Protein AF-A0ABD1CQK8-F1 (afdb_monomer_lite)

Sequence (278 aa):
MNFYDDFDIGFDSLDSPIVTVDAPPAEVAPVRAPDPVVAVAPKVKKPGIRKLKFFLFEAHAKILAGLTHFKPVETLRTIEDVYRNLVVFEGNFEQTCNDFRKLGADRLEVQQVGGKGGASLCRIKVGQFVLAEAQGSTNRVAKRHALDTFYKTAKRHCYRLEYLKASNALENQIARRPNGGIGIYKNIIKQFRQESIEQELVFRPEFTKEERSVLIKHASKMDLKAIAFGPKDNLQLKVLGLPIPALAIVERILVRKDPQLRALYQAIPPMVGARRID

Foldseek 3Di:
DDDDDDPDDDDDDDDDDDDDDDDDDDDDDDDDDDDDPDPDDDDDDDPLVVVLVVVLLVVQVVLLVPDDQLRQDQECPDVLSVQSLFEAEPPCVPVRQVLSVSSVNFTFDKDWDCDPPQKIKIFTDTVPGTQFIAIDNDPVRRVVRRVVSNCVSSLARHKYKYFDPFPPLPVQEAEDDPPDDLVVVLVVLVVLLVVLDQAKHKYWQPADPVSLVVSCVSNSVSSWHKDWDDDPNGIIIITHGRHHRPSSLLCCVPPVVPVVSVSTIDIDDHNDDDSDDD

Secondary structure (DSSP, 8-state):
---------------------PPPP-PPPP-PPPPP----------THHHHHHHHHHHHHHHHHHT-SSS---SS--SHHHHHHH-EEETT-HHHHHHHHHTTSS--EEEEEEEPGGG-EEEEEEETTEEEEEEEESSHHHHHHHHHHHHHHHHHHHSEEEEE---S-TTTTEEPPPTT--HHHHHHHHHHHHHHT-SS-EEE-TTS-HHHHHHHHHHHHHTT--EEEES-GGG-EEEE--PPPPHHHHHHHHHTS--HHHHHHEEEEPPSSSS----

Organism: Culex pipiens pipiens (NCBI:txid38569)

pLDDT: mean 80.97, std 19.11, range [27.94, 97.81]

Structure (mmCIF, N/CA/C/O backbone):
data_AF-A0ABD1CQK8-F1
#
_entry.id   AF-A0ABD1CQK8-F1
#
loop_
_atom_site.group_PDB
_atom_site.id
_atom_site.type_symbol
_atom_site.label_atom_id
_atom_site.label_alt_id
_atom_site.label_comp_id
_atom_site.label_asym_id
_atom_site.label_entity_id
_atom_site.label_seq_id
_atom_site.pdbx_PDB_ins_code
_atom_site.Cartn_x
_atom_site.Cartn_y
_atom_site.Cartn_z
_atom_site.occupancy
_atom_site.B_iso_or_equiv
_atom_site.auth_seq_id
_atom_site.auth_comp_id
_atom_site.auth_asym_id
_atom_site.auth_atom_id
_atom_site.pdbx_PDB_model_num
ATOM 1 N N . MET A 1 1 ? 1.726 23.914 -19.590 1.00 29.98 1 MET A N 1
ATOM 2 C CA . MET A 1 1 ? 1.623 24.706 -18.347 1.00 29.98 1 MET A CA 1
ATOM 3 C C . MET A 1 1 ? 2.147 23.809 -17.238 1.00 29.98 1 MET A C 1
ATOM 5 O O . MET A 1 1 ? 1.490 22.837 -16.891 1.00 29.98 1 MET A O 1
ATOM 9 N N . ASN A 1 2 ? 3.409 24.014 -16.865 1.00 27.94 2 ASN A N 1
ATOM 10 C CA . ASN A 1 2 ? 4.182 23.115 -16.009 1.00 27.94 2 ASN A CA 1
ATOM 11 C C . ASN A 1 2 ? 3.983 23.521 -14.547 1.00 27.94 2 ASN A C 1
ATOM 13 O O . ASN A 1 2 ? 4.251 24.667 -14.210 1.00 27.94 2 ASN A O 1
ATOM 17 N N . PHE A 1 3 ? 3.540 22.590 -13.706 1.00 31.77 3 PHE A N 1
ATOM 18 C CA . PHE A 1 3 ? 3.517 22.733 -12.250 1.00 31.77 3 PHE A CA 1
ATOM 19 C C . PHE A 1 3 ? 4.261 21.541 -11.649 1.00 31.77 3 PHE A C 1
ATOM 21 O O . PHE A 1 3 ? 3.675 20.483 -11.444 1.00 31.77 3 PHE A O 1
ATOM 28 N N . TYR A 1 4 ? 5.562 21.706 -11.431 1.00 33.00 4 TYR A N 1
ATOM 29 C CA . TYR A 1 4 ? 6.352 20.885 -10.514 1.00 33.00 4 TYR A CA 1
ATOM 30 C C . TYR A 1 4 ? 7.479 21.758 -9.971 1.00 33.00 4 TYR A C 1
ATOM 32 O O . TYR A 1 4 ? 8.619 21.634 -10.399 1.00 33.00 4 TYR A O 1
ATOM 40 N N . ASP A 1 5 ? 7.121 22.631 -9.039 1.00 35.44 5 ASP A N 1
ATOM 41 C CA . ASP A 1 5 ? 8.043 23.229 -8.082 1.00 35.44 5 ASP A CA 1
ATOM 42 C C . ASP A 1 5 ? 7.441 23.043 -6.681 1.00 35.44 5 ASP A C 1
ATOM 44 O O . ASP A 1 5 ? 6.225 22.914 -6.532 1.00 35.44 5 ASP A O 1
ATOM 48 N N . ASP A 1 6 ? 8.330 22.963 -5.694 1.00 31.75 6 ASP A N 1
ATOM 49 C CA . ASP A 1 6 ? 8.089 22.867 -4.249 1.00 31.75 6 ASP A CA 1
ATOM 50 C C . ASP A 1 6 ? 7.881 21.464 -3.655 1.00 31.75 6 ASP A C 1
ATOM 52 O O . ASP A 1 6 ? 6.826 21.087 -3.148 1.00 31.75 6 ASP A O 1
ATOM 56 N N . PHE A 1 7 ? 8.986 20.716 -3.593 1.00 33.31 7 PHE A N 1
ATOM 57 C CA . PHE A 1 7 ? 9.303 19.966 -2.375 1.00 33.31 7 PHE A CA 1
ATOM 58 C C . PHE A 1 7 ? 10.657 20.430 -1.844 1.00 33.31 7 PHE A C 1
ATOM 60 O O . PHE A 1 7 ? 11.717 19.911 -2.203 1.00 33.31 7 PHE A O 1
ATOM 67 N N . ASP A 1 8 ? 10.557 21.444 -0.994 1.00 31.11 8 ASP A N 1
ATOM 68 C CA . ASP A 1 8 ? 11.604 21.983 -0.149 1.00 31.11 8 ASP A CA 1
ATOM 69 C C . ASP A 1 8 ? 11.888 20.970 0.974 1.00 31.11 8 ASP A C 1
ATOM 71 O O . ASP A 1 8 ? 11.033 20.671 1.812 1.00 31.11 8 ASP A O 1
ATOM 75 N N . ILE A 1 9 ? 13.070 20.355 0.943 1.00 38.56 9 ILE A N 1
ATOM 76 C CA . ILE A 1 9 ? 13.589 19.559 2.057 1.00 38.56 9 ILE A CA 1
ATOM 77 C C . ILE A 1 9 ? 14.789 20.339 2.565 1.00 38.56 9 ILE A C 1
ATOM 79 O O . ILE A 1 9 ? 15.890 20.205 2.030 1.00 38.56 9 ILE A O 1
ATOM 83 N N . GLY A 1 10 ? 14.544 21.164 3.581 1.00 34.38 10 GLY A N 1
ATOM 84 C CA . GLY A 1 10 ? 15.593 21.804 4.356 1.00 34.38 10 GLY A CA 1
ATOM 85 C C . GLY A 1 10 ? 16.528 20.743 4.923 1.00 34.38 10 GLY A C 1
ATOM 86 O O . GLY A 1 10 ? 16.089 19.802 5.589 1.00 34.38 10 GLY A O 1
ATOM 87 N N . PHE A 1 11 ? 17.813 20.877 4.621 1.00 39.00 11 PHE A N 1
ATOM 88 C CA . PHE A 1 11 ? 18.861 20.151 5.314 1.00 39.00 11 PHE A CA 1
ATOM 89 C C . PHE A 1 11 ? 20.032 21.095 5.537 1.00 39.00 11 PHE A C 1
ATOM 91 O O . PHE A 1 11 ? 20.500 21.753 4.609 1.00 39.00 11 PHE A O 1
ATOM 98 N N . ASP A 1 12 ? 20.412 21.177 6.806 1.00 36.91 12 ASP A N 1
ATOM 99 C CA . ASP A 1 12 ? 21.300 22.172 7.372 1.00 36.91 12 ASP A CA 1
ATOM 100 C C . ASP A 1 12 ? 22.672 22.224 6.698 1.00 36.91 12 ASP A C 1
ATOM 102 O O . ASP A 1 12 ? 23.313 21.212 6.402 1.00 36.91 12 ASP A O 1
ATOM 106 N N . SER A 1 13 ? 23.107 23.468 6.522 1.00 40.09 13 SER A N 1
ATOM 107 C CA . SER A 1 13 ? 24.465 23.905 6.237 1.00 40.09 13 SER A CA 1
ATOM 108 C C . SER A 1 13 ? 25.453 23.330 7.252 1.00 40.09 13 SER A C 1
ATOM 110 O O . SER A 1 13 ? 25.406 23.679 8.431 1.00 40.09 13 SER A O 1
ATOM 112 N N . LEU A 1 14 ? 26.413 22.543 6.771 1.00 40.50 14 LEU A N 1
ATOM 113 C CA . LEU A 1 14 ? 27.710 22.371 7.421 1.00 40.50 14 LEU A CA 1
ATOM 114 C C . LEU A 1 14 ? 28.805 22.506 6.363 1.00 40.50 14 LEU A C 1
ATOM 116 O O . LEU A 1 14 ? 29.419 21.526 5.947 1.00 40.50 14 LEU A O 1
ATOM 120 N N . ASP A 1 15 ? 29.043 23.748 5.946 1.00 35.94 15 ASP A N 1
ATOM 121 C CA . ASP A 1 15 ? 30.387 24.164 5.572 1.00 35.94 15 ASP A CA 1
ATOM 122 C C . ASP A 1 15 ? 31.191 24.332 6.865 1.00 35.94 15 ASP A C 1
ATOM 124 O O . ASP A 1 15 ? 30.833 25.088 7.770 1.00 35.94 15 ASP A O 1
ATOM 128 N N . SER A 1 16 ? 32.291 23.603 6.978 1.00 43.66 16 SER A N 1
ATOM 129 C CA . SER A 1 16 ? 33.362 23.945 7.906 1.00 43.66 16 SER A CA 1
ATOM 130 C C . SER A 1 16 ? 34.686 23.790 7.164 1.00 43.66 16 SER A C 1
ATOM 132 O O . SER A 1 16 ? 34.933 22.728 6.588 1.00 43.66 16 SER A O 1
ATOM 134 N N . PRO A 1 17 ? 35.519 24.843 7.119 1.00 51.00 17 PRO A N 1
ATOM 135 C CA . PRO A 1 17 ? 36.777 24.816 6.397 1.00 51.00 17 PRO A CA 1
ATOM 136 C C . PRO A 1 17 ? 37.812 23.933 7.095 1.00 51.00 17 PRO A C 1
ATOM 138 O O . PRO A 1 17 ? 37.894 23.852 8.321 1.00 51.00 17 PRO A O 1
ATOM 141 N N . ILE A 1 18 ? 38.633 23.301 6.260 1.00 43.22 18 ILE A N 1
ATOM 142 C CA . ILE A 1 18 ? 39.849 22.582 6.625 1.00 43.22 18 ILE A CA 1
ATOM 143 C C . ILE A 1 18 ? 40.829 23.590 7.233 1.00 43.22 18 ILE A C 1
ATOM 145 O O . ILE A 1 18 ? 41.318 24.478 6.537 1.00 43.22 18 ILE A O 1
ATOM 149 N N . VAL A 1 19 ? 41.124 23.440 8.524 1.00 44.88 19 VAL A N 1
ATOM 150 C CA . VAL A 1 19 ? 42.256 24.099 9.182 1.00 44.88 19 VAL A CA 1
ATOM 151 C C . VAL A 1 19 ? 43.329 23.040 9.410 1.00 44.88 19 VAL A C 1
ATOM 153 O O . VAL A 1 19 ? 43.173 22.140 10.232 1.00 44.88 19 VAL A O 1
ATOM 156 N N . THR A 1 20 ? 44.413 23.139 8.647 1.00 45.19 20 THR A N 1
ATOM 157 C CA . THR A 1 20 ? 45.703 22.507 8.939 1.00 45.19 20 THR A CA 1
ATOM 158 C C . THR A 1 20 ? 46.281 23.137 10.201 1.00 45.19 20 THR A C 1
ATOM 160 O O . THR A 1 20 ? 46.477 24.350 10.239 1.00 45.19 20 THR A O 1
ATOM 163 N N . VAL A 1 21 ? 46.554 22.322 11.220 1.00 46.03 21 VAL A N 1
ATOM 164 C CA . VAL A 1 21 ? 47.294 22.734 12.417 1.00 46.03 21 VAL A CA 1
ATOM 165 C C . VAL A 1 21 ? 48.500 21.815 12.560 1.00 46.03 21 VAL A C 1
ATOM 167 O O . VAL A 1 21 ? 48.358 20.591 12.521 1.00 46.03 21 VAL A O 1
ATOM 170 N N . ASP A 1 22 ? 49.670 22.437 12.668 1.00 43.41 22 ASP A N 1
ATOM 171 C CA . ASP A 1 22 ? 50.972 21.820 12.893 1.00 43.41 22 ASP A CA 1
ATOM 172 C C . ASP A 1 22 ? 50.985 20.892 14.112 1.00 43.41 22 ASP A C 1
ATOM 174 O O . ASP A 1 22 ? 50.352 21.156 15.135 1.00 43.41 22 ASP A O 1
ATOM 178 N N . ALA A 1 23 ? 51.748 19.805 13.993 1.00 52.03 23 ALA A N 1
ATOM 179 C CA . ALA A 1 23 ? 51.983 18.837 15.053 1.00 52.03 23 ALA A CA 1
ATOM 180 C C . ALA A 1 23 ? 52.968 19.387 16.107 1.00 52.03 23 ALA A C 1
ATOM 182 O O . ALA A 1 23 ? 54.116 19.679 15.761 1.00 52.03 23 ALA A O 1
ATOM 183 N N . PRO A 1 24 ? 52.583 19.474 17.395 1.00 64.88 24 PRO A N 1
ATOM 184 C CA . PRO A 1 24 ? 53.526 19.649 18.492 1.00 64.88 24 PRO A CA 1
ATOM 185 C C . PRO A 1 24 ? 54.100 18.297 18.974 1.00 64.88 24 PRO A C 1
ATOM 187 O O . PRO A 1 24 ? 53.520 17.238 18.711 1.00 64.88 24 PRO A O 1
ATOM 190 N N . PRO A 1 25 ? 55.260 18.313 19.657 1.00 53.44 25 PRO A N 1
ATOM 191 C CA . PRO A 1 25 ? 56.036 17.118 19.968 1.00 53.44 25 PRO A CA 1
ATOM 192 C C . PRO A 1 25 ? 55.442 16.301 21.122 1.00 53.44 25 PRO A C 1
ATOM 194 O O . PRO A 1 25 ? 54.700 16.804 21.961 1.00 53.44 25 PRO A O 1
ATOM 197 N N . ALA A 1 26 ? 55.796 15.015 21.134 1.00 53.81 26 ALA A N 1
ATOM 198 C CA . ALA A 1 26 ? 55.287 13.995 22.040 1.00 53.81 26 ALA A CA 1
ATOM 199 C C . ALA A 1 26 ? 55.539 14.326 23.522 1.00 53.81 26 ALA A C 1
ATOM 201 O O . ALA A 1 26 ? 56.672 14.277 24.001 1.00 53.81 26 ALA A O 1
ATOM 202 N N . GLU A 1 27 ? 54.453 14.590 24.245 1.00 50.19 27 GLU A N 1
ATOM 203 C CA . GLU A 1 27 ? 54.425 14.675 25.701 1.00 50.19 27 GLU A CA 1
ATOM 204 C C . GLU A 1 27 ? 53.972 13.322 26.279 1.00 50.19 27 GLU A C 1
ATOM 206 O O . GLU A 1 27 ? 53.010 12.702 25.818 1.00 50.19 27 GLU A O 1
ATOM 211 N N . VAL A 1 28 ? 54.734 12.818 27.249 1.00 58.78 28 VAL A N 1
ATOM 212 C CA . VAL A 1 28 ? 54.585 11.487 27.851 1.00 58.78 28 VAL A CA 1
ATOM 213 C C . VAL A 1 28 ? 53.263 11.399 28.620 1.00 58.78 28 VAL A C 1
ATOM 215 O O . VAL A 1 28 ? 53.050 12.117 29.595 1.00 58.78 28 VAL A O 1
ATOM 218 N N . ALA A 1 29 ? 52.379 10.492 28.197 1.00 52.66 29 ALA A N 1
ATOM 219 C CA . ALA A 1 29 ? 51.082 10.282 28.831 1.00 52.66 29 ALA A CA 1
ATOM 220 C C . ALA A 1 29 ? 51.217 9.630 30.227 1.00 52.66 29 ALA A C 1
ATOM 222 O O . ALA A 1 29 ? 51.912 8.617 30.362 1.00 52.66 29 ALA A O 1
ATOM 223 N N . PRO A 1 30 ? 50.513 10.129 31.260 1.00 57.44 30 PRO A N 1
ATOM 224 C CA . PRO A 1 30 ? 50.374 9.425 32.527 1.00 57.44 30 PRO A CA 1
ATOM 225 C C . PRO A 1 30 ? 49.454 8.204 32.377 1.00 57.44 30 PRO A C 1
ATOM 227 O O . PRO A 1 30 ? 48.442 8.234 31.674 1.00 57.44 30 PRO A O 1
ATOM 230 N N . VAL A 1 31 ? 49.816 7.122 33.068 1.00 61.53 31 VAL A N 1
ATOM 231 C CA . VAL A 1 31 ? 49.089 5.846 33.119 1.00 61.53 31 VAL A CA 1
ATOM 232 C C . VAL A 1 31 ? 47.649 6.083 33.587 1.00 61.53 31 VAL A C 1
ATOM 234 O O . VAL A 1 31 ? 47.398 6.414 34.745 1.00 61.53 31 VAL A O 1
ATOM 237 N N . ARG A 1 32 ? 46.696 5.928 32.665 1.00 50.72 32 ARG A N 1
ATOM 238 C CA . ARG A 1 32 ? 45.259 6.085 32.911 1.00 50.72 32 ARG A CA 1
ATOM 239 C C . ARG A 1 32 ? 44.722 4.822 33.591 1.00 50.72 32 ARG A C 1
ATOM 241 O O . ARG A 1 32 ? 44.905 3.719 33.077 1.00 50.72 32 ARG A O 1
ATOM 248 N N . ALA A 1 33 ? 44.069 4.985 34.740 1.00 62.53 33 ALA A N 1
ATOM 249 C CA . ALA A 1 33 ? 43.336 3.906 35.398 1.00 62.53 33 ALA A CA 1
ATOM 250 C C . ALA A 1 33 ? 42.212 3.377 34.478 1.00 62.53 33 ALA A C 1
ATOM 252 O O . ALA A 1 33 ? 41.653 4.159 33.706 1.00 62.53 33 ALA A O 1
ATOM 253 N N . PRO A 1 34 ? 41.880 2.074 34.531 1.00 58.44 34 PRO A N 1
ATOM 254 C CA . PRO A 1 34 ? 40.844 1.496 33.683 1.00 58.44 34 PRO A CA 1
ATOM 255 C C . PRO A 1 34 ? 39.469 2.084 34.021 1.00 58.44 34 PRO A C 1
ATOM 257 O O . PRO A 1 34 ? 39.041 2.069 35.176 1.00 58.44 34 PRO A O 1
ATOM 260 N N . ASP A 1 35 ? 38.777 2.582 32.994 1.00 54.50 35 ASP A N 1
ATOM 261 C CA . ASP A 1 35 ? 37.407 3.078 33.109 1.00 54.50 35 ASP A CA 1
ATOM 262 C C . ASP A 1 35 ? 36.454 1.955 33.572 1.00 54.50 35 ASP A C 1
ATOM 264 O O . ASP A 1 35 ? 36.586 0.802 33.139 1.00 54.50 35 ASP A O 1
ATOM 268 N N . PRO A 1 36 ? 35.459 2.260 34.427 1.00 49.53 36 PRO A N 1
ATOM 269 C CA . PRO A 1 36 ? 34.467 1.285 34.849 1.00 49.53 36 PRO A CA 1
ATOM 270 C C . PRO A 1 36 ? 33.624 0.838 33.650 1.00 49.53 36 PRO A C 1
ATOM 272 O O . PRO A 1 36 ? 33.007 1.642 32.950 1.00 49.53 36 PRO A O 1
ATOM 275 N N . VAL A 1 37 ? 33.579 -0.477 33.435 1.00 51.50 37 VAL A N 1
ATOM 276 C CA . VAL A 1 37 ? 32.767 -1.130 32.406 1.00 51.50 37 VAL A CA 1
ATOM 277 C C . VAL A 1 37 ? 31.290 -0.818 32.662 1.00 51.50 37 VAL A C 1
ATOM 279 O O . VAL A 1 37 ? 30.647 -1.419 33.522 1.00 51.50 37 VAL A O 1
ATOM 282 N N . VAL A 1 38 ? 30.732 0.129 31.906 1.00 49.12 38 VAL A N 1
ATOM 283 C CA . VAL A 1 38 ? 29.289 0.387 31.884 1.00 49.12 38 VAL A CA 1
ATOM 284 C C . VAL A 1 38 ? 28.616 -0.814 31.225 1.00 49.12 38 VAL A C 1
ATOM 286 O O . VAL A 1 38 ? 28.669 -0.994 30.008 1.00 49.12 38 VAL A O 1
ATOM 289 N N . ALA A 1 39 ? 27.986 -1.657 32.043 1.00 47.38 39 ALA A N 1
ATOM 290 C CA . ALA A 1 39 ? 27.167 -2.764 31.581 1.00 47.38 39 ALA A CA 1
ATOM 291 C C . ALA A 1 39 ? 26.023 -2.233 30.699 1.00 47.38 39 ALA A C 1
ATOM 293 O O . ALA A 1 39 ? 25.050 -1.646 31.175 1.00 47.38 39 ALA A O 1
ATOM 294 N N . VAL A 1 40 ? 26.142 -2.443 29.387 1.00 47.91 40 VAL A N 1
ATOM 295 C CA . VAL A 1 40 ? 25.076 -2.167 28.425 1.00 47.91 40 VAL A CA 1
ATOM 296 C C . VAL A 1 40 ? 23.941 -3.151 28.696 1.00 47.91 40 VAL A C 1
ATOM 298 O O . VAL A 1 40 ? 24.038 -4.336 28.376 1.00 47.91 40 VAL A O 1
ATOM 301 N N . ALA A 1 41 ? 22.857 -2.661 29.299 1.00 42.38 41 ALA A N 1
ATOM 302 C CA . ALA A 1 41 ? 21.660 -3.456 29.534 1.00 42.38 41 ALA A CA 1
ATOM 303 C C . ALA A 1 41 ? 21.160 -4.074 28.208 1.00 42.38 41 ALA A C 1
ATOM 305 O O . ALA A 1 41 ? 21.032 -3.364 27.200 1.00 42.38 41 ALA A O 1
ATOM 306 N N . PRO A 1 42 ? 20.861 -5.385 28.168 1.00 42.41 42 PRO A N 1
ATOM 307 C CA . PRO A 1 42 ? 20.438 -6.048 26.945 1.00 42.41 42 PRO A CA 1
ATOM 308 C C . PRO A 1 42 ? 19.116 -5.452 26.453 1.00 42.41 42 PRO A C 1
ATOM 310 O O . PRO A 1 42 ? 18.110 -5.432 27.164 1.00 42.41 42 PRO A O 1
ATOM 313 N N . LYS A 1 43 ? 19.104 -4.977 25.200 1.00 44.84 43 LYS A N 1
ATOM 314 C CA . LYS A 1 43 ? 17.890 -4.523 24.507 1.00 44.84 43 LYS A CA 1
ATOM 315 C C . LYS A 1 43 ? 16.881 -5.675 24.457 1.00 44.84 43 LYS A C 1
ATOM 317 O O . LYS A 1 43 ? 16.972 -6.554 23.600 1.00 44.84 43 LYS A O 1
ATOM 322 N N . VAL A 1 44 ? 15.899 -5.652 25.356 1.00 43.38 44 VAL A N 1
ATOM 323 C CA . VAL A 1 44 ? 14.773 -6.593 25.378 1.00 43.38 44 VAL A CA 1
ATOM 324 C C . VAL A 1 44 ? 13.999 -6.458 24.063 1.00 43.38 44 VAL A C 1
ATOM 326 O O . VAL A 1 44 ? 13.275 -5.486 23.831 1.00 43.38 44 VAL A O 1
ATOM 329 N N . LYS A 1 45 ? 14.170 -7.425 23.154 1.00 44.59 45 LYS A N 1
ATOM 330 C CA . LYS A 1 45 ? 13.411 -7.500 21.899 1.00 44.59 45 LYS A CA 1
ATOM 331 C C . LYS A 1 45 ? 11.940 -7.750 22.240 1.00 44.59 45 LYS A C 1
ATOM 333 O O . LYS A 1 45 ? 11.594 -8.832 22.698 1.00 44.59 45 LYS A O 1
ATOM 338 N N . LYS A 1 46 ? 11.071 -6.757 22.005 1.00 47.19 46 LYS A N 1
ATOM 339 C CA . LYS A 1 46 ? 9.620 -6.849 22.254 1.00 47.19 46 LYS A CA 1
ATOM 340 C C . LYS A 1 46 ? 9.004 -8.010 21.442 1.00 47.19 46 LYS A C 1
ATOM 342 O O . LYS A 1 46 ? 8.934 -7.901 20.215 1.00 47.19 46 LYS A O 1
ATOM 347 N N . PRO A 1 47 ? 8.510 -9.088 22.079 1.00 47.22 47 PRO A N 1
ATOM 348 C CA . PRO A 1 47 ? 8.022 -10.284 21.382 1.00 47.22 47 PRO A CA 1
ATOM 349 C C . PRO A 1 47 ? 6.752 -10.051 20.537 1.00 47.22 47 PRO A C 1
ATOM 351 O O . PRO A 1 47 ? 6.501 -10.797 19.592 1.00 47.22 47 PRO A O 1
ATOM 354 N N . GLY A 1 48 ? 5.981 -8.988 20.800 1.00 56.12 48 GLY A N 1
ATOM 355 C CA . GLY A 1 48 ? 4.714 -8.709 20.103 1.00 56.12 48 GLY A CA 1
ATOM 356 C C . GLY A 1 48 ? 4.836 -8.308 18.623 1.00 56.12 48 GLY A C 1
ATOM 357 O O . GLY A 1 48 ? 3.941 -8.585 17.832 1.00 56.12 48 GLY A O 1
ATOM 358 N N . ILE A 1 49 ? 5.958 -7.715 18.193 1.00 60.38 49 ILE A N 1
ATOM 359 C CA . ILE A 1 49 ? 6.074 -7.158 16.826 1.00 60.38 49 ILE A CA 1
ATOM 360 C C . ILE A 1 49 ? 6.082 -8.259 15.749 1.00 60.38 49 ILE A C 1
ATOM 362 O O . ILE A 1 49 ? 5.598 -8.042 14.638 1.00 60.38 49 ILE A O 1
ATOM 366 N N . ARG A 1 50 ? 6.622 -9.446 16.057 1.00 64.38 50 ARG A N 1
ATOM 367 C CA . ARG A 1 50 ? 6.681 -10.567 15.101 1.00 64.38 50 ARG A CA 1
ATOM 368 C C . ARG A 1 50 ? 5.304 -11.187 14.861 1.00 64.38 50 ARG A C 1
ATOM 370 O O . ARG A 1 50 ? 4.961 -11.429 13.708 1.00 64.38 50 ARG A O 1
ATOM 377 N N . LYS A 1 51 ? 4.511 -11.370 15.924 1.00 69.38 51 LYS A N 1
ATOM 378 C CA . LYS A 1 51 ? 3.145 -11.910 15.836 1.00 69.38 51 LYS A CA 1
ATOM 379 C C . LYS A 1 51 ? 2.235 -11.011 14.999 1.00 69.38 51 LYS A C 1
ATOM 381 O O . LYS A 1 51 ? 1.564 -11.502 14.098 1.00 69.38 51 LYS A O 1
ATOM 386 N N . LEU A 1 52 ? 2.306 -9.695 15.212 1.00 67.50 52 LEU A N 1
ATOM 387 C CA . LEU A 1 52 ? 1.521 -8.728 14.444 1.00 67.50 52 LEU A CA 1
ATOM 388 C C . LEU A 1 52 ? 1.842 -8.760 12.942 1.00 67.50 52 LEU A C 1
ATOM 390 O O . LEU A 1 52 ? 0.937 -8.775 12.113 1.00 67.50 52 LEU A O 1
ATOM 394 N N . LYS A 1 53 ? 3.132 -8.785 12.576 1.00 71.06 53 LYS A N 1
ATOM 395 C CA . LYS A 1 53 ? 3.549 -8.849 11.165 1.00 71.06 53 LYS A CA 1
ATOM 396 C C . LYS A 1 53 ? 3.060 -10.121 10.474 1.00 71.06 53 LYS A C 1
ATOM 398 O O . LYS A 1 53 ? 2.634 -10.047 9.328 1.00 71.06 53 LYS A O 1
ATOM 403 N N . PHE A 1 54 ? 3.118 -11.253 11.171 1.00 72.75 54 PHE A N 1
ATOM 404 C CA . PHE A 1 54 ? 2.648 -12.532 10.652 1.00 72.75 54 PHE A CA 1
ATOM 405 C C . PHE A 1 54 ? 1.128 -12.532 10.436 1.00 72.75 54 PHE A C 1
ATOM 407 O O . PHE A 1 54 ? 0.671 -12.833 9.340 1.00 72.75 54 PHE A O 1
ATOM 414 N N . PHE A 1 55 ? 0.356 -12.075 11.427 1.00 74.50 55 PHE A N 1
ATOM 415 C CA . PHE A 1 55 ? -1.101 -11.965 11.306 1.00 74.50 55 PHE A CA 1
ATOM 416 C C . PHE A 1 55 ? -1.526 -11.067 10.132 1.00 74.50 55 PHE A C 1
ATOM 418 O O . PHE A 1 55 ? -2.411 -11.421 9.356 1.00 74.50 55 PHE A O 1
ATOM 425 N N . LEU A 1 56 ? -0.875 -9.909 9.972 1.00 76.44 56 LEU A N 1
ATOM 426 C CA . LEU A 1 56 ? -1.159 -8.999 8.860 1.00 76.44 56 LEU A CA 1
ATOM 427 C C . LEU A 1 56 ? -0.828 -9.626 7.502 1.00 76.44 56 LEU A C 1
ATOM 429 O O . LEU A 1 56 ? -1.555 -9.395 6.541 1.00 76.44 56 LEU A O 1
ATOM 433 N N . PHE A 1 57 ? 0.242 -10.419 7.423 1.00 79.75 57 PHE A N 1
ATOM 434 C CA . PHE A 1 57 ? 0.598 -11.144 6.208 1.00 79.75 57 PHE A CA 1
ATOM 435 C C . PHE A 1 57 ? -0.460 -12.198 5.845 1.00 79.75 57 PHE A C 1
ATOM 437 O O . PHE A 1 57 ? -0.905 -12.232 4.701 1.00 79.75 57 PHE A O 1
ATOM 444 N N . GLU A 1 58 ? -0.935 -12.989 6.811 1.00 81.69 58 GLU A N 1
ATOM 445 C CA . GLU A 1 58 ? -2.000 -13.975 6.574 1.00 81.69 58 GLU A CA 1
ATOM 446 C C . GLU A 1 58 ? -3.320 -13.329 6.142 1.00 81.69 58 GLU A C 1
ATOM 448 O O . GLU A 1 58 ? -3.971 -13.813 5.216 1.00 81.69 58 GLU A O 1
ATOM 453 N N . ALA A 1 59 ? -3.722 -12.228 6.787 1.00 82.00 59 ALA A N 1
ATOM 454 C CA . ALA A 1 59 ? -4.923 -11.490 6.401 1.00 82.00 59 ALA A CA 1
ATOM 455 C C . ALA A 1 59 ? -4.812 -10.969 4.958 1.00 82.00 59 ALA A C 1
ATOM 457 O O . ALA A 1 59 ? -5.742 -11.118 4.167 1.00 82.00 59 ALA A O 1
ATOM 458 N N . HIS A 1 60 ? -3.647 -10.429 4.594 1.00 85.50 60 HIS A N 1
ATOM 459 C CA . HIS A 1 60 ? -3.369 -9.948 3.244 1.00 85.50 60 HIS A CA 1
ATOM 460 C C . HIS A 1 60 ? -3.442 -11.077 2.206 1.00 85.50 60 HIS A C 1
ATOM 462 O O . HIS A 1 60 ? -4.100 -10.927 1.178 1.00 85.50 60 HIS A O 1
ATOM 468 N N . ALA A 1 61 ? -2.825 -12.227 2.497 1.00 86.44 61 ALA A N 1
ATOM 469 C CA . ALA A 1 61 ? -2.848 -13.399 1.626 1.00 86.44 61 ALA A CA 1
ATOM 470 C C . ALA A 1 61 ? -4.273 -13.943 1.432 1.00 86.44 61 ALA A C 1
ATOM 472 O O . ALA A 1 61 ? -4.663 -14.248 0.308 1.00 86.44 61 ALA A O 1
ATOM 473 N N . LYS A 1 62 ? -5.083 -13.991 2.499 1.00 88.62 62 LYS A N 1
ATOM 474 C CA . LYS A 1 62 ? -6.498 -14.394 2.428 1.00 88.62 62 LYS A CA 1
ATOM 475 C C . LYS A 1 62 ? -7.319 -13.471 1.529 1.00 88.62 62 LYS A C 1
ATOM 477 O O . LYS A 1 62 ? -8.098 -13.962 0.717 1.00 88.62 62 LYS A O 1
ATOM 482 N N . ILE A 1 63 ? -7.131 -12.152 1.639 1.00 89.62 63 ILE A N 1
ATOM 483 C CA . ILE A 1 63 ? -7.821 -11.188 0.768 1.00 89.62 63 ILE A CA 1
ATOM 484 C C . ILE A 1 63 ? -7.414 -11.409 -0.693 1.00 89.62 63 ILE A C 1
ATOM 486 O O . ILE A 1 63 ? -8.283 -11.469 -1.558 1.00 89.62 63 ILE A O 1
ATOM 490 N N . LEU A 1 64 ? -6.112 -11.558 -0.962 1.00 90.50 64 LEU A N 1
ATOM 491 C CA . LEU A 1 64 ? -5.590 -11.783 -2.313 1.00 90.50 64 LEU A CA 1
ATOM 492 C C . LEU A 1 64 ? -6.093 -13.096 -2.928 1.00 90.50 64 LEU A C 1
ATOM 494 O O . LEU A 1 64 ? -6.460 -13.114 -4.101 1.00 90.50 64 LEU A O 1
ATOM 498 N N . ALA A 1 65 ? -6.160 -14.172 -2.142 1.00 89.50 65 ALA A N 1
ATOM 499 C CA . ALA A 1 65 ? -6.693 -15.461 -2.582 1.00 89.50 65 ALA A CA 1
ATOM 500 C C . ALA A 1 65 ? -8.189 -15.388 -2.940 1.00 89.50 65 ALA A C 1
ATOM 502 O O . ALA A 1 65 ? -8.653 -16.115 -3.818 1.00 89.50 65 ALA A O 1
ATOM 503 N N . GLY A 1 66 ? -8.934 -14.491 -2.285 1.00 90.88 66 GLY A N 1
ATOM 504 C CA . GLY A 1 66 ? -10.350 -14.233 -2.551 1.00 90.88 66 GLY A CA 1
ATOM 505 C C . GLY A 1 66 ? -10.628 -13.280 -3.719 1.00 90.88 66 GLY A C 1
ATOM 506 O O . GLY A 1 66 ? -11.794 -12.969 -3.972 1.00 90.88 66 GLY A O 1
ATOM 507 N N . LEU A 1 67 ? -9.598 -12.782 -4.412 1.00 92.25 67 LEU A N 1
ATOM 508 C CA . LEU A 1 67 ? -9.786 -11.971 -5.615 1.00 92.25 67 LEU A CA 1
ATOM 509 C C . LEU A 1 67 ? -10.258 -12.834 -6.778 1.00 92.25 67 LEU A C 1
ATOM 511 O O . LEU A 1 67 ? -9.865 -13.989 -6.938 1.00 92.25 67 LEU A O 1
ATOM 515 N N . THR A 1 68 ? -11.113 -12.253 -7.607 1.00 90.81 68 THR A N 1
ATOM 516 C CA . THR A 1 68 ? -11.755 -12.948 -8.729 1.00 90.81 68 THR A CA 1
ATOM 517 C C . THR A 1 68 ? -11.204 -12.474 -10.064 1.00 90.81 68 THR A C 1
ATOM 519 O O . THR A 1 68 ? -10.894 -13.297 -10.919 1.00 90.81 68 THR A O 1
ATOM 522 N N . HIS A 1 69 ? -10.996 -11.166 -10.207 1.00 88.81 69 HIS A N 1
ATOM 523 C CA . HIS A 1 69 ? -10.572 -10.529 -11.455 1.00 88.81 69 HIS A CA 1
ATOM 524 C C . HIS A 1 69 ? -9.102 -10.095 -11.399 1.00 88.81 69 HIS A C 1
ATOM 526 O O . HIS A 1 69 ? -8.427 -10.024 -12.423 1.00 88.81 69 HIS A O 1
ATOM 532 N N . PHE A 1 70 ? -8.579 -9.856 -10.192 1.00 90.62 70 PHE A N 1
ATOM 533 C CA . PHE A 1 70 ? -7.226 -9.336 -9.977 1.00 90.62 70 PHE A CA 1
ATOM 534 C C . PHE A 1 70 ? -6.306 -10.296 -9.223 1.00 90.62 70 PHE A C 1
ATOM 536 O O . PHE A 1 70 ? -5.434 -9.860 -8.470 1.00 90.62 70 PHE A O 1
ATOM 543 N N . LYS A 1 71 ? -6.463 -11.609 -9.433 1.00 90.88 71 LYS A N 1
ATOM 544 C CA . LYS A 1 71 ? -5.599 -12.616 -8.797 1.00 90.88 71 LYS A CA 1
ATOM 545 C C . LYS A 1 71 ? -4.119 -12.333 -9.081 1.00 90.88 71 LYS A C 1
ATOM 547 O O . LYS A 1 71 ? -3.770 -12.123 -10.246 1.00 90.88 71 LYS A O 1
ATOM 552 N N . PRO A 1 72 ? -3.243 -12.294 -8.067 1.00 91.69 72 PRO A N 1
ATOM 553 C CA . PRO A 1 72 ? -1.822 -12.084 -8.301 1.00 91.69 72 PRO A CA 1
ATOM 554 C C . PRO A 1 72 ? -1.221 -13.271 -9.065 1.00 91.69 72 PRO A C 1
ATOM 556 O O . PRO A 1 72 ? -1.595 -14.421 -8.857 1.00 91.69 72 PRO A O 1
ATOM 559 N N . VAL A 1 73 ? -0.281 -12.981 -9.958 1.00 91.62 73 VAL A N 1
ATOM 560 C CA . VAL A 1 73 ? 0.565 -13.972 -10.620 1.00 91.62 73 VAL A CA 1
ATOM 561 C C . VAL A 1 73 ? 1.678 -14.361 -9.651 1.00 91.62 73 VAL A C 1
ATOM 563 O O . VAL A 1 73 ? 2.511 -13.529 -9.302 1.00 91.62 73 VAL A O 1
ATOM 566 N N . GLU A 1 74 ? 1.693 -15.606 -9.186 1.00 87.56 74 GLU A N 1
ATOM 567 C CA . GLU A 1 74 ? 2.642 -16.042 -8.149 1.00 87.56 74 GLU A CA 1
ATOM 568 C C . GLU A 1 74 ? 4.079 -16.158 -8.671 1.00 87.56 74 GLU A C 1
ATOM 570 O O . GLU A 1 74 ? 5.026 -15.787 -7.983 1.00 87.56 74 GLU A O 1
ATOM 575 N N . THR A 1 75 ? 4.250 -16.653 -9.900 1.00 91.75 75 THR A N 1
ATOM 576 C CA . THR A 1 75 ? 5.565 -16.835 -10.530 1.00 91.75 75 THR A CA 1
ATOM 577 C C . THR A 1 75 ? 5.730 -15.874 -11.697 1.00 91.75 75 THR A C 1
ATOM 579 O O . THR A 1 75 ? 5.030 -15.996 -12.699 1.00 91.75 75 THR A O 1
ATOM 582 N N . LEU A 1 76 ? 6.679 -14.946 -11.582 1.00 94.12 76 LEU A N 1
ATOM 583 C CA . LEU A 1 76 ? 6.953 -13.933 -12.602 1.00 94.12 76 LEU A CA 1
ATOM 584 C C . LEU A 1 76 ? 7.843 -14.523 -13.702 1.00 94.12 76 LEU A C 1
ATOM 586 O O . LEU A 1 76 ? 9.032 -14.755 -13.480 1.00 94.12 76 LEU A O 1
ATOM 590 N N . ARG A 1 77 ? 7.276 -14.782 -14.885 1.00 95.19 77 ARG A N 1
ATOM 591 C CA . ARG A 1 77 ? 8.013 -15.332 -16.037 1.00 95.19 77 ARG A CA 1
ATOM 592 C C . ARG A 1 77 ? 8.300 -14.276 -17.089 1.00 95.19 77 ARG A C 1
ATOM 594 O O . ARG A 1 77 ? 9.319 -14.365 -17.770 1.00 95.19 77 ARG A O 1
ATOM 601 N N . THR A 1 78 ? 7.431 -13.278 -17.200 1.00 94.75 78 THR A N 1
ATOM 602 C CA . THR A 1 78 ? 7.593 -12.173 -18.144 1.00 94.75 78 THR A CA 1
ATOM 603 C C . THR A 1 78 ? 7.434 -10.816 -17.462 1.00 94.75 78 THR A C 1
ATOM 605 O O . THR A 1 78 ? 6.989 -10.712 -16.316 1.00 94.75 78 THR A O 1
ATOM 608 N N . ILE A 1 79 ? 7.787 -9.744 -18.174 1.00 93.50 79 ILE A N 1
ATOM 609 C CA . ILE A 1 79 ? 7.582 -8.378 -17.681 1.00 93.50 79 ILE A CA 1
ATOM 610 C C . ILE A 1 79 ? 6.085 -8.043 -17.555 1.00 93.50 79 ILE A C 1
ATOM 612 O O . ILE A 1 79 ? 5.680 -7.298 -16.664 1.00 93.50 79 ILE A O 1
ATOM 616 N N . GLU A 1 80 ? 5.235 -8.648 -18.384 1.00 92.12 80 GLU A N 1
ATOM 617 C CA . GLU A 1 80 ? 3.782 -8.516 -18.303 1.00 92.12 80 GLU A CA 1
ATOM 618 C C . GLU A 1 80 ? 3.231 -9.100 -17.000 1.00 92.12 80 GLU A C 1
ATOM 620 O O . GLU A 1 80 ? 2.300 -8.524 -16.436 1.00 92.12 80 GLU A O 1
ATOM 625 N N . ASP A 1 81 ? 3.810 -10.189 -16.481 1.00 93.38 81 ASP A N 1
ATOM 626 C CA . ASP A 1 81 ? 3.439 -10.728 -15.166 1.00 93.38 81 ASP A CA 1
ATOM 627 C C . ASP A 1 81 ? 3.729 -9.717 -14.051 1.00 93.38 81 ASP A C 1
ATOM 629 O O . ASP A 1 81 ? 2.923 -9.548 -13.131 1.00 93.38 81 ASP A O 1
ATOM 633 N N . VAL A 1 82 ? 4.841 -8.979 -14.166 1.00 94.62 82 VAL A N 1
ATOM 634 C CA . VAL A 1 82 ? 5.170 -7.888 -13.240 1.00 94.62 82 VAL A CA 1
ATOM 635 C C . VAL A 1 82 ? 4.100 -6.801 -13.308 1.00 94.62 82 VAL A C 1
ATOM 637 O O . VAL A 1 82 ? 3.551 -6.419 -12.274 1.00 94.62 82 VAL A O 1
ATOM 640 N N . TYR A 1 83 ? 3.753 -6.332 -14.510 1.00 93.81 83 TYR A N 1
ATOM 641 C CA . TYR A 1 83 ? 2.739 -5.287 -14.686 1.00 93.81 83 TYR A CA 1
ATOM 642 C C . TYR A 1 83 ? 1.334 -5.728 -14.265 1.00 93.81 83 TYR A C 1
ATOM 644 O O . TYR A 1 83 ? 0.560 -4.911 -13.776 1.00 93.81 83 TYR A O 1
ATOM 652 N N . ARG A 1 84 ? 1.004 -7.018 -14.387 1.00 91.75 84 ARG A N 1
ATOM 653 C CA . ARG A 1 84 ? -0.259 -7.577 -13.884 1.00 91.75 84 ARG A CA 1
ATOM 654 C C . ARG A 1 84 ? -0.365 -7.475 -12.366 1.00 91.75 84 ARG A C 1
ATOM 656 O O . ARG A 1 84 ? -1.453 -7.219 -11.854 1.00 91.75 84 ARG A O 1
ATOM 663 N N . ASN A 1 85 ? 0.742 -7.669 -11.661 1.00 93.06 85 ASN A N 1
ATOM 664 C CA . ASN A 1 85 ? 0.793 -7.599 -10.203 1.00 93.06 85 ASN A CA 1
ATOM 665 C C . ASN A 1 85 ? 0.945 -6.177 -9.664 1.00 93.06 85 ASN A C 1
ATOM 667 O O . ASN A 1 85 ? 0.582 -5.907 -8.521 1.00 93.06 85 ASN A O 1
ATOM 671 N N . LEU A 1 86 ? 1.500 -5.275 -10.467 1.00 93.94 86 LEU A N 1
ATOM 672 C CA . LEU A 1 86 ? 1.830 -3.927 -10.043 1.00 93.94 86 LEU A CA 1
ATOM 673 C C . LEU A 1 86 ? 0.605 -3.004 -10.078 1.00 93.94 86 LEU A C 1
ATOM 675 O O . LEU A 1 86 ? -0.046 -2.825 -11.105 1.00 93.94 86 LEU A O 1
ATOM 679 N N . VAL A 1 87 ? 0.341 -2.351 -8.947 1.00 94.38 87 VAL A N 1
ATOM 680 C CA . VAL A 1 87 ? -0.577 -1.212 -8.845 1.00 94.38 87 VAL A CA 1
ATOM 681 C C . VAL A 1 87 ? 0.223 -0.010 -8.372 1.00 94.38 87 VAL A C 1
ATOM 683 O O . VAL A 1 87 ? 0.941 -0.087 -7.376 1.00 94.38 87 VAL A O 1
ATOM 686 N N . VAL A 1 88 ? 0.116 1.097 -9.099 1.00 93.50 88 VAL A N 1
ATOM 687 C CA . VAL A 1 88 ? 0.912 2.300 -8.850 1.00 93.50 88 VAL A CA 1
ATOM 688 C C . VAL A 1 88 ? 0.130 3.267 -7.974 1.00 93.50 88 VAL A C 1
ATOM 690 O O . VAL A 1 88 ? -0.972 3.674 -8.331 1.00 93.50 88 VAL A O 1
ATOM 693 N N . PHE A 1 89 ? 0.719 3.691 -6.860 1.00 90.94 89 PHE A N 1
ATOM 694 C CA . PHE A 1 89 ? 0.220 4.834 -6.099 1.00 90.94 89 PHE A CA 1
ATOM 695 C C . PHE A 1 89 ? 0.843 6.110 -6.661 1.00 90.94 89 PHE A C 1
ATOM 697 O O . PHE A 1 89 ? 2.063 6.287 -6.602 1.00 90.94 89 PHE A O 1
ATOM 704 N N . GLU A 1 90 ? 0.018 6.989 -7.227 1.00 85.62 90 GLU A N 1
ATOM 705 C CA . GLU A 1 90 ? 0.505 8.212 -7.872 1.00 85.62 90 GLU A CA 1
ATOM 706 C C . GLU A 1 90 ? 1.270 9.081 -6.860 1.00 85.62 90 GLU A C 1
ATOM 708 O O . GLU A 1 90 ? 0.799 9.346 -5.753 1.00 85.62 90 GLU A O 1
ATOM 713 N N . GLY A 1 91 ? 2.492 9.481 -7.220 1.00 83.81 91 GLY A N 1
ATOM 714 C CA . GLY A 1 91 ? 3.360 10.281 -6.353 1.00 83.81 91 GLY A CA 1
ATOM 715 C C . GLY A 1 91 ? 3.953 9.539 -5.146 1.00 83.81 91 GLY A C 1
ATOM 716 O O . GLY A 1 91 ? 4.715 10.147 -4.397 1.00 83.81 91 GLY A O 1
ATOM 717 N N . ASN A 1 92 ? 3.676 8.242 -4.949 1.00 90.62 92 ASN A N 1
ATOM 718 C CA . ASN A 1 92 ? 4.184 7.483 -3.803 1.00 90.62 92 ASN A CA 1
ATOM 719 C C . ASN A 1 92 ? 4.824 6.144 -4.210 1.00 90.62 92 ASN A C 1
ATOM 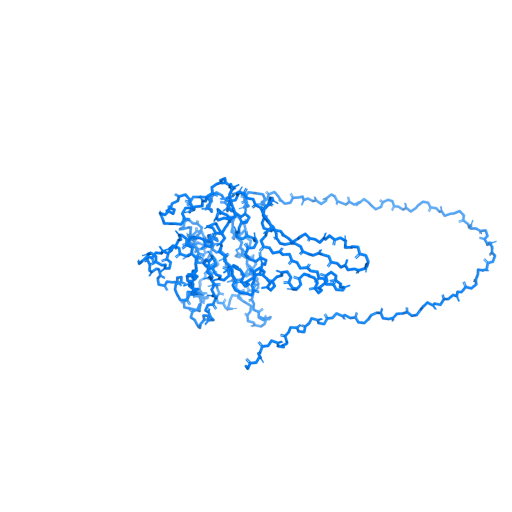721 O O . ASN A 1 92 ? 4.219 5.065 -4.176 1.00 90.62 92 ASN A O 1
ATOM 725 N N . PHE A 1 93 ? 6.111 6.219 -4.558 1.00 92.69 93 PHE A N 1
ATOM 726 C CA . PHE A 1 93 ? 6.884 5.057 -5.002 1.00 92.69 93 PHE A CA 1
ATOM 727 C C . PHE A 1 93 ? 7.114 4.062 -3.861 1.00 92.69 93 PHE A C 1
ATOM 729 O O . PHE A 1 93 ? 7.052 2.854 -4.060 1.00 92.69 93 PHE A O 1
ATOM 736 N N . GLU A 1 94 ? 7.336 4.559 -2.643 1.00 92.38 94 GLU A N 1
ATOM 737 C CA . GLU A 1 94 ? 7.567 3.704 -1.481 1.00 92.38 94 GLU A CA 1
ATOM 738 C C . GLU A 1 94 ? 6.331 2.862 -1.151 1.00 92.38 94 GLU A C 1
ATOM 740 O O . GLU A 1 94 ? 6.448 1.658 -0.914 1.00 92.38 94 GLU A O 1
ATOM 745 N N . GLN A 1 95 ? 5.141 3.466 -1.200 1.00 90.62 95 GLN A N 1
ATOM 746 C CA . GLN A 1 95 ? 3.883 2.747 -1.030 1.00 90.62 95 GLN A CA 1
ATOM 747 C C . GLN A 1 95 ? 3.696 1.691 -2.124 1.00 90.62 95 GLN A C 1
ATOM 749 O O . GLN A 1 95 ? 3.338 0.557 -1.811 1.00 90.62 95 GLN A O 1
ATOM 754 N N . THR A 1 96 ? 4.017 2.033 -3.376 1.00 94.12 96 THR A N 1
ATOM 755 C CA . THR A 1 96 ? 4.001 1.098 -4.513 1.00 94.12 96 THR A CA 1
ATOM 756 C C . THR A 1 96 ? 4.918 -0.109 -4.260 1.00 94.12 96 THR A C 1
ATOM 758 O O . THR A 1 96 ? 4.483 -1.255 -4.376 1.00 94.12 96 THR A O 1
ATOM 761 N N . CYS A 1 97 ? 6.161 0.111 -3.815 1.00 93.94 97 CYS A N 1
ATOM 762 C CA . CYS A 1 97 ? 7.082 -0.975 -3.461 1.00 93.94 97 CYS A CA 1
ATOM 763 C C . CYS A 1 97 ? 6.586 -1.815 -2.280 1.00 93.94 97 CYS A C 1
ATOM 765 O O . CYS A 1 97 ? 6.728 -3.040 -2.273 1.00 93.94 97 CYS A O 1
ATOM 767 N N . ASN A 1 98 ? 6.052 -1.158 -1.249 1.00 90.69 98 ASN A N 1
ATOM 768 C CA . ASN A 1 98 ? 5.575 -1.822 -0.044 1.00 90.69 98 ASN A CA 1
ATOM 769 C C . ASN A 1 98 ? 4.366 -2.707 -0.327 1.00 90.69 98 ASN A C 1
ATOM 771 O O . ASN A 1 98 ? 4.277 -3.778 0.267 1.00 90.69 98 ASN A O 1
ATOM 775 N N . ASP A 1 99 ? 3.461 -2.282 -1.207 1.00 90.44 99 ASP A N 1
ATOM 776 C CA . ASP A 1 99 ? 2.321 -3.095 -1.612 1.00 90.44 99 ASP A CA 1
ATOM 777 C C . ASP A 1 99 ? 2.756 -4.285 -2.473 1.00 90.44 99 ASP A C 1
ATOM 779 O O . ASP A 1 99 ? 2.464 -5.427 -2.119 1.00 90.44 99 ASP A O 1
ATOM 783 N N . PHE A 1 100 ? 3.581 -4.043 -3.500 1.00 93.19 100 PHE A N 1
ATOM 784 C CA . PHE A 1 100 ? 4.096 -5.107 -4.367 1.00 93.19 100 PHE A CA 1
ATOM 785 C C . PHE A 1 100 ? 4.825 -6.201 -3.574 1.00 93.19 100 PHE A C 1
ATOM 787 O O . PHE A 1 100 ? 4.607 -7.391 -3.785 1.00 93.19 100 PHE A O 1
ATOM 794 N N . ARG A 1 101 ? 5.639 -5.814 -2.581 1.00 91.12 101 ARG A N 1
ATOM 795 C CA . ARG A 1 101 ? 6.361 -6.761 -1.714 1.00 91.12 101 ARG A CA 1
ATOM 796 C C . ARG A 1 101 ? 5.425 -7.715 -0.965 1.00 91.12 101 ARG A C 1
ATOM 798 O O . ARG A 1 101 ? 5.813 -8.847 -0.687 1.00 91.12 101 ARG A O 1
ATOM 805 N N . LYS A 1 102 ? 4.217 -7.277 -0.601 1.00 88.19 102 LYS A N 1
ATOM 806 C CA . LYS A 1 102 ? 3.261 -8.116 0.141 1.00 88.19 102 LYS A CA 1
ATOM 807 C C . LYS A 1 102 ? 2.625 -9.204 -0.724 1.00 88.19 102 LYS A C 1
ATOM 809 O O . LYS A 1 102 ? 1.994 -10.093 -0.165 1.00 88.19 102 LYS A O 1
ATOM 814 N N . LEU A 1 103 ? 2.790 -9.148 -2.047 1.00 87.38 103 LEU A N 1
ATOM 815 C CA . LEU A 1 103 ? 2.350 -10.210 -2.953 1.00 87.38 103 LEU A CA 1
ATOM 816 C C . LEU A 1 103 ? 3.215 -11.470 -2.831 1.00 87.38 103 LEU A C 1
ATOM 818 O O . LEU A 1 103 ? 2.785 -12.539 -3.239 1.00 87.38 103 LEU A O 1
ATOM 822 N N . GLY A 1 104 ? 4.431 -11.357 -2.285 1.00 84.12 104 GLY A N 1
ATOM 823 C CA . GLY A 1 104 ? 5.330 -12.494 -2.067 1.00 84.12 104 GLY A CA 1
ATOM 824 C C . GLY A 1 104 ? 6.027 -13.031 -3.322 1.00 84.12 104 GLY A C 1
ATOM 825 O O . GLY A 1 104 ? 6.904 -13.874 -3.176 1.00 84.12 104 GLY A O 1
ATOM 826 N N . ALA A 1 105 ? 5.695 -12.526 -4.516 1.00 83.94 105 ALA A N 1
ATOM 827 C CA . ALA A 1 105 ? 6.290 -12.969 -5.778 1.00 83.94 105 ALA A CA 1
ATOM 828 C C . ALA A 1 105 ? 7.754 -12.513 -5.939 1.00 83.94 105 ALA A C 1
ATOM 830 O O . ALA A 1 105 ? 8.614 -13.315 -6.283 1.00 83.94 105 ALA A O 1
ATOM 831 N N . ASP A 1 106 ? 8.041 -11.231 -5.679 1.00 90.81 106 ASP A N 1
ATOM 832 C CA . ASP A 1 106 ? 9.388 -10.641 -5.734 1.00 90.81 106 ASP A CA 1
ATOM 833 C C . ASP A 1 106 ? 9.369 -9.228 -5.092 1.00 90.81 106 ASP A C 1
ATOM 835 O O . ASP A 1 106 ? 8.420 -8.856 -4.390 1.00 90.81 106 ASP A O 1
ATOM 839 N N . ARG A 1 107 ? 10.410 -8.412 -5.296 1.00 93.88 107 ARG A N 1
ATOM 840 C CA . ARG A 1 107 ? 10.554 -7.058 -4.752 1.00 93.88 107 ARG A CA 1
ATOM 841 C C . ARG A 1 107 ? 10.791 -6.039 -5.858 1.00 93.88 107 ARG A C 1
ATOM 843 O O . ARG A 1 107 ? 11.724 -6.162 -6.640 1.00 93.88 107 ARG A O 1
ATOM 850 N N . LEU A 1 108 ? 9.986 -4.978 -5.842 1.00 96.12 108 LEU A N 1
ATOM 851 C CA . LEU A 1 108 ? 10.265 -3.761 -6.595 1.00 96.12 108 LEU A CA 1
ATOM 852 C C . LEU A 1 108 ? 11.353 -2.964 -5.874 1.00 96.12 108 LEU A C 1
ATOM 854 O O . LEU A 1 108 ? 11.158 -2.513 -4.740 1.00 96.12 108 LEU A O 1
ATOM 858 N N . GLU A 1 109 ? 12.500 -2.804 -6.525 1.00 95.12 109 GLU A N 1
ATOM 859 C CA . GLU A 1 109 ? 13.673 -2.170 -5.933 1.00 95.12 109 GLU A CA 1
ATOM 860 C C . GLU A 1 109 ? 14.359 -1.174 -6.866 1.00 95.12 109 GLU A C 1
ATOM 862 O O . GLU A 1 109 ? 14.251 -1.242 -8.091 1.00 95.12 109 GLU A O 1
ATOM 867 N N . VAL A 1 110 ? 15.071 -0.232 -6.245 1.00 96.44 110 VAL A N 1
ATOM 868 C CA . VAL A 1 110 ? 15.914 0.755 -6.919 1.00 96.44 110 VAL A CA 1
ATOM 869 C C . VAL A 1 110 ? 17.360 0.333 -6.718 1.00 96.44 110 VAL A C 1
ATOM 871 O O . VAL A 1 110 ? 17.851 0.330 -5.590 1.00 96.44 110 VAL A O 1
ATOM 874 N N . GLN A 1 111 ? 18.043 0.001 -7.803 1.00 96.00 111 GLN A N 1
ATOM 875 C CA . GLN A 1 111 ? 19.449 -0.367 -7.807 1.00 96.00 111 GLN A CA 1
ATOM 876 C C . GLN A 1 111 ? 20.274 0.781 -8.391 1.00 96.00 111 GLN A C 1
ATOM 878 O O . GLN A 1 111 ? 20.090 1.161 -9.545 1.00 96.00 111 GLN A O 1
ATOM 883 N N . GLN A 1 112 ? 21.205 1.313 -7.601 1.00 93.50 112 GLN A N 1
ATOM 884 C CA . GLN A 1 112 ? 22.223 2.242 -8.090 1.00 93.50 112 GLN A CA 1
ATOM 885 C C . GLN A 1 112 ? 23.458 1.450 -8.510 1.00 93.50 112 GLN A C 1
ATOM 887 O O . GLN A 1 112 ? 23.920 0.572 -7.783 1.00 93.50 112 GLN A O 1
ATOM 892 N N . VAL A 1 113 ? 23.972 1.750 -9.693 1.00 90.25 113 VAL A N 1
ATOM 893 C CA . VAL A 1 113 ? 25.164 1.137 -10.267 1.00 90.25 113 VAL A CA 1
ATOM 894 C C . VAL A 1 113 ? 26.134 2.269 -10.585 1.00 90.25 113 VAL A C 1
ATOM 896 O O . VAL A 1 113 ? 25.768 3.230 -11.264 1.00 90.25 113 VAL A O 1
ATOM 899 N N . GLY A 1 114 ? 27.366 2.176 -10.081 1.00 83.50 114 GLY A N 1
ATOM 900 C CA . GLY A 1 114 ? 28.424 3.110 -10.464 1.00 83.50 114 GLY A CA 1
ATOM 901 C C . GLY A 1 114 ? 28.651 3.017 -11.972 1.00 83.50 114 GLY A C 1
ATOM 902 O O . GLY A 1 114 ? 28.930 1.933 -12.485 1.00 83.50 114 GLY A O 1
ATOM 903 N N . GLY A 1 115 ? 28.458 4.119 -12.692 1.00 75.50 115 GLY A N 1
ATOM 904 C CA . GLY A 1 115 ? 28.683 4.164 -14.132 1.00 75.50 115 GLY A CA 1
ATOM 905 C C . GLY A 1 115 ? 30.147 4.445 -14.464 1.00 75.50 115 GLY A C 1
ATOM 906 O O . GLY A 1 115 ? 30.950 4.846 -13.620 1.00 75.50 115 GLY A O 1
ATOM 907 N N . LYS A 1 116 ? 30.507 4.216 -15.728 1.00 75.00 116 LYS A N 1
ATOM 908 C CA . LYS A 1 116 ? 31.828 4.574 -16.255 1.00 75.00 116 LYS A CA 1
ATOM 909 C C . LYS A 1 116 ? 31.879 6.080 -16.530 1.00 75.00 116 LYS A C 1
ATOM 911 O O . LYS A 1 116 ? 30.897 6.653 -16.989 1.00 75.00 116 LYS A O 1
ATOM 916 N N . GLY A 1 117 ? 33.026 6.710 -16.269 1.00 78.56 117 GLY A N 1
ATOM 917 C CA . GLY A 1 117 ? 33.251 8.125 -16.596 1.00 78.56 117 GLY A CA 1
ATOM 918 C C . GLY A 1 117 ? 32.533 9.123 -15.681 1.00 78.56 117 GLY A C 1
ATOM 919 O O . GLY A 1 117 ? 32.122 10.179 -16.143 1.00 78.56 117 GLY A O 1
ATOM 920 N N . GLY A 1 118 ? 32.327 8.786 -14.403 1.00 81.62 118 GLY A N 1
ATOM 921 C CA . GLY A 1 118 ? 31.690 9.682 -13.425 1.00 81.62 118 GLY A CA 1
ATOM 922 C C . GLY A 1 118 ? 30.162 9.764 -13.524 1.00 81.62 118 GLY A C 1
ATOM 923 O O . GLY A 1 118 ? 29.523 10.334 -12.644 1.00 81.62 118 GLY A O 1
ATOM 924 N N . ALA A 1 119 ? 29.554 9.148 -14.541 1.00 88.81 119 ALA A N 1
ATOM 925 C CA . ALA A 1 119 ? 28.107 9.002 -14.621 1.00 88.81 119 ALA A CA 1
ATOM 926 C C . ALA A 1 119 ? 27.598 7.987 -13.585 1.00 88.81 119 ALA A C 1
ATOM 928 O O . ALA A 1 119 ? 28.233 6.973 -13.305 1.00 88.81 119 ALA A O 1
ATOM 929 N N . SER A 1 120 ? 26.419 8.240 -13.030 1.00 93.44 120 SER A N 1
ATOM 930 C CA . SER A 1 120 ? 25.695 7.313 -12.159 1.00 93.44 120 SER A CA 1
ATOM 931 C C . SER A 1 120 ? 24.563 6.652 -12.942 1.00 93.44 120 SER A C 1
ATOM 933 O O . SER A 1 120 ? 23.827 7.339 -13.650 1.00 93.44 120 SER A O 1
ATOM 935 N N . LEU A 1 121 ? 24.391 5.336 -12.806 1.00 95.25 121 LEU A N 1
ATOM 936 C CA . LEU A 1 121 ? 23.292 4.588 -13.418 1.00 95.25 121 LEU A CA 1
ATOM 937 C C . LEU A 1 121 ? 22.293 4.152 -12.346 1.00 95.25 121 LEU A C 1
ATOM 939 O O . LEU A 1 121 ? 22.671 3.656 -11.287 1.00 95.25 121 LEU A O 1
ATOM 943 N N . CYS A 1 122 ? 21.002 4.307 -12.620 1.00 97.12 122 CYS A N 1
ATOM 944 C CA . CYS A 1 122 ? 19.935 3.864 -11.735 1.00 97.12 122 CYS A CA 1
ATOM 945 C C . CYS A 1 122 ? 18.952 2.965 -12.484 1.00 97.12 122 CYS A C 1
ATOM 947 O O . CYS A 1 122 ? 18.500 3.304 -13.577 1.00 97.12 122 CYS A O 1
ATOM 949 N N . ARG A 1 123 ? 18.615 1.827 -11.877 1.00 97.81 123 ARG A N 1
ATOM 950 C CA . ARG A 1 123 ? 17.673 0.830 -12.392 1.00 97.81 123 ARG A CA 1
ATOM 951 C C . ARG A 1 123 ? 16.530 0.642 -11.413 1.00 97.81 123 ARG A C 1
ATOM 953 O O . ARG A 1 123 ? 16.758 0.517 -10.214 1.00 97.81 123 ARG A O 1
ATOM 960 N N . ILE A 1 124 ? 15.313 0.558 -11.928 1.00 97.69 124 ILE A N 1
ATOM 961 C CA . ILE A 1 124 ? 14.141 0.091 -11.190 1.00 97.69 124 ILE A CA 1
ATOM 962 C C . ILE A 1 124 ? 13.799 -1.282 -11.743 1.00 97.69 124 ILE A C 1
ATOM 964 O O . ILE A 1 124 ? 13.571 -1.417 -12.945 1.00 97.69 124 ILE A O 1
ATOM 968 N N . LYS A 1 125 ? 13.795 -2.302 -10.888 1.00 97.38 125 LYS A N 1
ATOM 969 C CA . LYS A 1 125 ? 13.642 -3.692 -11.324 1.00 97.38 125 LYS A CA 1
ATOM 970 C C . LYS A 1 125 ? 12.814 -4.526 -10.355 1.00 97.38 125 LYS A C 1
ATOM 972 O O . LYS A 1 125 ? 12.608 -4.139 -9.205 1.00 97.38 125 LYS A O 1
ATOM 977 N N . VAL A 1 126 ? 12.375 -5.675 -10.855 1.00 96.56 126 VAL A N 1
ATOM 978 C CA . VAL A 1 126 ? 11.739 -6.758 -10.104 1.00 96.56 126 VAL A CA 1
ATOM 979 C C . VAL A 1 126 ? 12.444 -8.048 -10.509 1.00 96.56 126 VAL A C 1
ATOM 981 O O . VAL A 1 126 ? 12.337 -8.466 -11.662 1.00 96.56 126 VAL A O 1
ATOM 984 N N . GLY A 1 127 ? 13.234 -8.621 -9.601 1.00 93.75 127 GLY A N 1
ATOM 985 C CA . GLY A 1 127 ? 14.103 -9.755 -9.911 1.00 93.75 127 GLY A CA 1
ATOM 986 C C . GLY A 1 127 ? 15.044 -9.452 -11.079 1.00 93.75 127 GLY A C 1
ATOM 987 O O . GLY A 1 127 ? 15.902 -8.567 -11.002 1.00 93.75 127 GLY A O 1
ATOM 988 N N . GLN A 1 128 ? 14.858 -10.183 -12.176 1.00 94.19 128 GLN A N 1
ATOM 989 C CA . GLN A 1 128 ? 15.610 -10.026 -13.427 1.00 94.19 128 GLN A CA 1
ATOM 990 C C . GLN A 1 128 ? 15.013 -8.992 -14.399 1.00 94.19 128 GLN A C 1
ATOM 992 O O . GLN A 1 128 ? 15.677 -8.596 -15.355 1.00 94.19 128 GLN A O 1
ATOM 997 N N . PHE A 1 129 ? 13.777 -8.540 -14.177 1.00 97.00 129 PHE A N 1
ATOM 998 C CA . PHE A 1 129 ? 13.072 -7.646 -15.095 1.00 97.00 129 PHE A CA 1
ATOM 999 C C . PHE A 1 129 ? 13.383 -6.184 -14.775 1.00 97.00 129 PHE A C 1
ATOM 1001 O O . PHE A 1 129 ? 13.006 -5.675 -13.717 1.00 97.00 129 PHE A O 1
ATOM 1008 N N . VAL A 1 130 ? 14.048 -5.486 -15.696 1.00 97.25 130 VAL A N 1
ATOM 1009 C CA . VAL A 1 130 ? 14.301 -4.042 -15.590 1.00 97.25 130 VAL A CA 1
ATOM 1010 C C . VAL A 1 130 ? 13.083 -3.285 -16.116 1.00 97.25 130 VAL A C 1
ATOM 1012 O O . VAL A 1 130 ? 12.743 -3.382 -17.290 1.00 97.25 130 VAL A O 1
ATOM 1015 N N . LEU A 1 131 ? 12.424 -2.528 -15.239 1.00 96.88 131 LEU A N 1
ATOM 1016 C CA . LEU A 1 131 ? 11.220 -1.757 -15.561 1.00 96.88 131 LEU A CA 1
ATOM 1017 C C . LEU A 1 131 ? 11.543 -0.338 -16.033 1.00 96.88 131 LEU A C 1
ATOM 1019 O O . LEU A 1 131 ? 10.783 0.250 -16.799 1.00 96.88 131 LEU A O 1
ATOM 1023 N N . ALA A 1 132 ? 12.648 0.221 -15.542 1.00 97.56 132 ALA A N 1
ATOM 1024 C CA . ALA A 1 132 ? 13.190 1.491 -15.994 1.00 97.56 132 ALA A CA 1
ATOM 1025 C C . ALA A 1 132 ? 14.688 1.565 -15.706 1.00 97.56 132 ALA A C 1
ATOM 1027 O O . ALA A 1 132 ? 15.173 1.031 -14.706 1.00 97.56 132 ALA A O 1
ATOM 1028 N N . GLU A 1 133 ? 15.407 2.281 -16.557 1.00 96.94 133 GLU A N 1
ATOM 1029 C CA . GLU A 1 133 ? 16.825 2.571 -16.393 1.00 96.94 133 GLU A CA 1
ATOM 1030 C C . GLU A 1 133 ? 17.086 4.015 -16.820 1.00 96.94 133 GLU A C 1
ATOM 1032 O O . GLU A 1 133 ? 16.525 4.478 -17.812 1.00 96.94 133 GLU A O 1
ATOM 1037 N N . ALA A 1 134 ? 17.920 4.731 -16.068 1.00 97.00 134 ALA A N 1
ATOM 1038 C CA . ALA A 1 134 ? 18.389 6.051 -16.465 1.00 97.00 134 ALA A CA 1
ATOM 1039 C C . ALA A 1 134 ? 19.793 6.346 -15.933 1.00 97.00 134 ALA A C 1
ATOM 1041 O O . ALA A 1 134 ? 20.187 5.883 -14.858 1.00 97.00 134 ALA A O 1
ATOM 1042 N N . GLN A 1 135 ? 20.527 7.169 -16.678 1.00 95.69 135 GLN A N 1
ATOM 1043 C CA . GLN A 1 135 ? 21.817 7.717 -16.275 1.00 95.69 135 GLN A CA 1
ATOM 1044 C C . GLN A 1 135 ? 21.659 9.161 -15.793 1.00 95.69 135 GLN A C 1
ATOM 1046 O O . GLN A 1 135 ? 20.704 9.855 -16.140 1.00 95.69 135 GLN A O 1
ATOM 1051 N N . GLY A 1 136 ? 22.605 9.621 -14.984 1.00 94.56 136 GLY A N 1
ATOM 1052 C CA . GLY A 1 136 ? 22.681 11.008 -14.547 1.00 94.56 136 GLY A CA 1
ATOM 1053 C C . GLY A 1 136 ? 24.080 11.368 -14.073 1.00 94.56 136 GLY A C 1
ATOM 1054 O O . GLY A 1 136 ? 24.875 10.493 -13.736 1.00 94.56 136 GLY A O 1
ATOM 1055 N N . SER A 1 137 ? 24.369 12.666 -14.011 1.00 93.75 137 SER A N 1
ATOM 1056 C CA . SER A 1 137 ? 25.636 13.185 -13.475 1.00 93.75 137 SER A CA 1
ATOM 1057 C C . SER A 1 137 ? 25.851 12.822 -12.003 1.00 93.75 137 SER A C 1
ATOM 1059 O O . SER A 1 137 ? 26.980 12.725 -11.542 1.00 93.75 137 SER A O 1
ATOM 1061 N N . THR A 1 138 ? 24.766 12.593 -11.259 1.00 93.62 138 THR A N 1
ATOM 1062 C CA . THR A 1 138 ? 24.790 12.145 -9.863 1.00 93.62 138 THR A CA 1
ATOM 1063 C C . THR A 1 138 ? 23.770 11.034 -9.633 1.00 93.62 138 THR A C 1
ATOM 1065 O O . THR A 1 138 ? 22.777 10.923 -10.360 1.00 93.62 138 THR A O 1
ATOM 1068 N N . ASN A 1 139 ? 23.946 10.261 -8.556 1.00 93.12 139 ASN A N 1
ATOM 1069 C CA . ASN A 1 139 ? 22.983 9.241 -8.121 1.00 93.12 139 ASN A CA 1
ATOM 1070 C C . ASN A 1 139 ? 21.561 9.804 -7.944 1.00 93.12 139 ASN A C 1
ATOM 1072 O O . ASN A 1 139 ? 20.576 9.134 -8.260 1.00 93.12 139 ASN A O 1
ATOM 1076 N N . ARG A 1 140 ? 21.440 11.050 -7.461 1.00 94.00 140 ARG A N 1
ATOM 1077 C CA . ARG A 1 140 ? 20.148 11.728 -7.263 1.00 94.00 140 ARG A CA 1
ATOM 1078 C C . ARG A 1 140 ? 19.449 11.992 -8.596 1.00 94.00 140 ARG A C 1
ATOM 1080 O O . ARG A 1 140 ? 18.261 11.701 -8.722 1.00 94.00 140 ARG A O 1
ATOM 1087 N N . VAL A 1 141 ? 20.188 12.509 -9.576 1.00 95.62 141 VAL A N 1
ATOM 1088 C CA . VAL A 1 141 ? 19.668 12.814 -10.917 1.00 95.62 141 VAL A CA 1
ATOM 1089 C C . VAL A 1 141 ? 19.292 11.526 -11.650 1.00 95.62 141 VAL A C 1
ATOM 1091 O O . VAL A 1 141 ? 18.167 11.410 -12.132 1.00 95.62 141 VAL A O 1
ATOM 1094 N N . ALA A 1 142 ? 20.166 10.515 -11.630 1.00 96.31 142 ALA A N 1
ATOM 1095 C CA . ALA A 1 142 ? 19.893 9.208 -12.228 1.00 96.31 142 ALA A CA 1
ATOM 1096 C C . ALA A 1 142 ? 18.630 8.561 -11.630 1.00 96.31 142 ALA A C 1
ATOM 1098 O O . ALA A 1 142 ? 17.765 8.077 -12.357 1.00 96.31 142 ALA A O 1
ATOM 1099 N N . LYS A 1 143 ? 18.473 8.609 -10.298 1.00 96.25 143 LYS A N 1
ATOM 1100 C CA . LYS A 1 143 ? 17.278 8.097 -9.612 1.00 96.25 143 LYS A CA 1
ATOM 1101 C C . LYS A 1 143 ? 16.008 8.848 -10.002 1.00 96.25 143 LYS A C 1
ATOM 1103 O O . LYS A 1 143 ? 14.989 8.198 -10.218 1.00 96.25 143 LYS A O 1
ATOM 1108 N N . ARG A 1 144 ? 16.053 10.180 -10.094 1.00 96.06 144 ARG A N 1
ATOM 1109 C CA . ARG A 1 144 ? 14.900 10.983 -10.530 1.00 96.06 144 ARG A CA 1
ATOM 1110 C C . ARG A 1 144 ? 14.470 10.584 -11.944 1.00 96.06 144 ARG A C 1
ATOM 1112 O O . ARG A 1 144 ? 13.315 10.228 -12.135 1.00 96.06 144 ARG A O 1
ATOM 1119 N N . HIS A 1 145 ? 15.402 10.530 -12.894 1.00 97.25 145 HIS A N 1
ATOM 1120 C CA . HIS A 1 145 ? 15.090 10.137 -14.271 1.00 97.25 145 HIS A CA 1
ATOM 1121 C C . HIS A 1 145 ? 14.593 8.691 -14.393 1.00 97.25 145 HIS A C 1
ATOM 1123 O O . HIS A 1 145 ? 13.684 8.419 -15.181 1.00 97.25 145 HIS A O 1
ATOM 1129 N N . ALA A 1 146 ? 15.143 7.764 -13.603 1.00 97.25 146 ALA A N 1
ATOM 1130 C CA . ALA A 1 146 ? 14.671 6.384 -13.577 1.00 97.25 146 ALA A CA 1
ATOM 1131 C C . ALA A 1 146 ? 13.230 6.304 -13.048 1.00 97.25 146 ALA A C 1
ATOM 1133 O O . ALA A 1 146 ? 12.406 5.615 -13.645 1.00 97.25 146 ALA A O 1
ATOM 1134 N N . LEU A 1 147 ? 12.902 7.047 -11.981 1.00 96.62 147 LEU A N 1
ATOM 1135 C CA . LEU A 1 147 ? 11.538 7.136 -11.448 1.00 96.62 147 LEU A CA 1
ATOM 1136 C C . LEU A 1 147 ? 10.569 7.752 -12.458 1.00 96.62 147 LEU A C 1
ATOM 1138 O O . LEU A 1 147 ? 9.495 7.195 -12.669 1.00 96.62 147 LEU A O 1
ATOM 1142 N N . ASP A 1 148 ? 10.950 8.845 -13.119 1.00 96.06 148 ASP A N 1
ATOM 1143 C CA . ASP A 1 148 ? 10.119 9.475 -14.151 1.00 96.06 148 ASP A CA 1
ATOM 1144 C C . ASP A 1 148 ? 9.823 8.499 -15.293 1.00 96.06 148 ASP A C 1
ATOM 1146 O O . ASP A 1 148 ? 8.685 8.381 -15.750 1.00 96.06 148 ASP A O 1
ATOM 1150 N N . THR A 1 149 ? 10.844 7.763 -15.732 1.00 97.00 149 THR A N 1
ATOM 1151 C CA . THR A 1 149 ? 10.716 6.743 -16.778 1.00 97.00 149 THR A CA 1
ATOM 1152 C C . THR A 1 149 ? 9.815 5.599 -16.319 1.00 97.00 149 THR A C 1
ATOM 1154 O O . THR A 1 149 ? 8.897 5.213 -17.040 1.00 97.00 149 THR A O 1
ATOM 1157 N N . PHE A 1 150 ? 10.005 5.110 -15.091 1.00 96.75 150 PHE A N 1
ATOM 1158 C CA . PHE A 1 150 ? 9.156 4.083 -14.496 1.00 96.75 150 PHE A CA 1
ATOM 1159 C C . PHE A 1 150 ? 7.695 4.518 -14.445 1.00 96.75 150 PHE A C 1
ATOM 1161 O O . PHE A 1 150 ? 6.839 3.778 -14.916 1.00 96.75 150 PHE A O 1
ATOM 1168 N N . TYR A 1 151 ? 7.390 5.716 -13.940 1.00 95.00 151 TYR A N 1
ATOM 1169 C CA . TYR A 1 151 ? 6.009 6.189 -13.862 1.00 95.00 151 TYR A CA 1
ATOM 1170 C C . TYR A 1 151 ? 5.388 6.394 -15.241 1.00 95.00 151 TYR A C 1
ATOM 1172 O O . TYR A 1 151 ? 4.223 6.050 -15.424 1.00 95.00 151 TYR A O 1
ATOM 1180 N N . LYS A 1 152 ? 6.141 6.897 -16.228 1.00 93.75 152 LYS A N 1
ATOM 1181 C CA . LYS A 1 152 ? 5.659 7.009 -17.616 1.00 93.75 152 LYS A CA 1
ATOM 1182 C C . LYS A 1 152 ? 5.268 5.645 -18.187 1.00 93.75 152 LYS A C 1
ATOM 1184 O O . LYS A 1 152 ? 4.194 5.521 -18.770 1.00 93.75 152 LYS A O 1
ATOM 1189 N N . THR A 1 153 ? 6.097 4.624 -17.988 1.00 93.81 153 THR A N 1
ATOM 1190 C CA . THR A 1 153 ? 5.814 3.260 -18.456 1.00 93.81 153 THR A CA 1
ATOM 1191 C C . THR A 1 153 ? 4.676 2.622 -17.659 1.00 93.81 153 THR A C 1
ATOM 1193 O O . THR A 1 153 ? 3.710 2.124 -18.234 1.00 93.81 153 THR A O 1
ATOM 1196 N N . ALA A 1 154 ? 4.725 2.693 -16.330 1.00 92.44 154 ALA A N 1
ATOM 1197 C CA . ALA A 1 154 ? 3.734 2.081 -15.456 1.00 92.44 154 ALA A CA 1
ATOM 1198 C C . ALA A 1 154 ? 2.339 2.709 -15.630 1.00 92.44 154 ALA A C 1
ATOM 1200 O O . ALA A 1 154 ? 1.353 1.980 -15.622 1.00 92.44 154 ALA A O 1
ATOM 1201 N N . LYS A 1 155 ? 2.238 4.018 -15.917 1.00 91.44 155 LYS A N 1
ATOM 1202 C CA . LYS A 1 155 ? 0.977 4.695 -16.296 1.00 91.44 155 LYS A CA 1
ATOM 1203 C C . LYS A 1 155 ? 0.285 4.056 -17.495 1.00 91.44 155 LYS A C 1
ATOM 1205 O O . LYS A 1 155 ? -0.939 4.095 -17.592 1.00 91.44 155 LYS A O 1
ATOM 1210 N N . ARG A 1 156 ? 1.056 3.481 -18.417 1.00 92.19 156 ARG A N 1
ATOM 1211 C CA . ARG A 1 156 ? 0.509 2.834 -19.609 1.00 92.19 156 ARG A CA 1
ATOM 1212 C C . ARG A 1 156 ? 0.034 1.419 -19.313 1.00 92.19 156 ARG A C 1
ATOM 1214 O O . ARG A 1 156 ? -0.984 1.033 -19.872 1.00 92.19 156 ARG A O 1
ATOM 1221 N N . HIS A 1 157 ? 0.729 0.685 -18.446 1.00 92.50 157 HIS A N 1
ATOM 1222 C CA . HIS A 1 157 ? 0.550 -0.764 -18.297 1.00 92.50 157 HIS A CA 1
ATOM 1223 C C . HIS A 1 157 ? -0.135 -1.217 -17.005 1.00 92.50 157 HIS A C 1
ATOM 1225 O O . HIS A 1 157 ? -0.656 -2.328 -16.955 1.00 92.50 157 HIS A O 1
ATOM 1231 N N . CYS A 1 158 ? -0.147 -0.382 -15.970 1.00 93.81 158 CYS A N 1
ATOM 1232 C CA . CYS A 1 158 ? -0.631 -0.735 -14.640 1.00 93.81 158 CYS A CA 1
ATOM 1233 C C . CYS A 1 158 ? -1.876 0.072 -14.271 1.00 93.81 158 CYS A C 1
ATOM 1235 O O . CYS A 1 158 ? -2.077 1.195 -14.741 1.00 93.81 158 CYS A O 1
ATOM 1237 N N . TYR A 1 159 ? -2.677 -0.478 -13.362 1.00 95.06 159 TYR A N 1
ATOM 1238 C CA . TYR A 1 159 ? -3.673 0.323 -12.660 1.00 95.06 159 TYR A CA 1
ATOM 1239 C C . TYR A 1 159 ? -2.993 1.347 -11.763 1.00 95.06 159 TYR A C 1
ATOM 1241 O O . TYR A 1 159 ? -1.944 1.076 -11.167 1.00 95.06 159 TYR A O 1
ATOM 1249 N N . ARG A 1 160 ? -3.628 2.511 -11.635 1.00 94.38 160 ARG A N 1
ATOM 1250 C CA . ARG A 1 160 ? -3.184 3.562 -10.723 1.00 94.38 160 ARG A CA 1
ATOM 1251 C C . ARG A 1 160 ? -4.235 3.842 -9.673 1.00 94.38 160 ARG A C 1
ATOM 1253 O O . ARG A 1 160 ? -5.421 3.882 -9.987 1.00 94.38 160 ARG A O 1
ATOM 1260 N N . LEU A 1 161 ? -3.783 4.043 -8.444 1.00 94.31 161 LEU A N 1
ATOM 1261 C CA . LEU A 1 161 ? -4.598 4.528 -7.345 1.00 94.31 161 LEU A CA 1
ATOM 1262 C C . LEU A 1 161 ? -4.164 5.951 -7.015 1.00 94.31 161 LEU A C 1
ATOM 1264 O O . LEU A 1 161 ? -3.013 6.200 -6.649 1.00 94.31 161 LEU A O 1
ATOM 1268 N N . GLU A 1 162 ? -5.109 6.871 -7.135 1.00 92.62 162 GLU A N 1
ATOM 1269 C CA . GLU A 1 162 ? -4.963 8.255 -6.703 1.00 92.62 162 GLU A CA 1
ATOM 1270 C C . GLU A 1 162 ? -5.799 8.454 -5.439 1.00 92.62 162 GLU A C 1
ATOM 1272 O O . GLU A 1 162 ? -6.961 8.048 -5.382 1.00 92.62 162 GLU A O 1
ATOM 1277 N N . TYR A 1 163 ? -5.197 9.037 -4.400 1.00 88.75 163 TYR A N 1
ATOM 1278 C CA . TYR A 1 163 ? -5.927 9.396 -3.188 1.00 88.75 163 TYR A CA 1
ATOM 1279 C C . TYR A 1 163 ? -6.809 10.602 -3.486 1.00 88.75 163 TYR A C 1
ATOM 1281 O O . TYR A 1 163 ? -6.313 11.678 -3.827 1.00 88.75 163 TYR A O 1
ATOM 1289 N N . LEU A 1 164 ? -8.112 10.440 -3.300 1.00 86.44 164 LEU A N 1
ATOM 1290 C CA . LEU A 1 164 ? -9.019 11.572 -3.274 1.00 86.44 164 LEU A CA 1
ATOM 1291 C C . LEU A 1 164 ? -8.799 12.282 -1.936 1.00 86.44 164 LEU A C 1
ATOM 1293 O O . LEU A 1 164 ? -8.773 11.641 -0.884 1.00 86.44 164 LEU A O 1
ATOM 1297 N N . LYS A 1 165 ? -8.588 13.604 -1.954 1.00 65.88 165 LYS A N 1
ATOM 1298 C CA . LYS A 1 165 ? -8.539 14.404 -0.721 1.00 65.88 165 LYS A CA 1
ATOM 1299 C C . LYS A 1 165 ? -9.906 14.284 -0.040 1.00 65.88 165 LYS A C 1
ATOM 1301 O O . LYS A 1 165 ? -10.837 14.996 -0.396 1.00 65.88 165 LYS A O 1
ATOM 1306 N N . ALA A 1 166 ? -10.043 13.340 0.887 1.00 57.78 166 ALA A N 1
ATOM 1307 C CA . ALA A 1 166 ? -11.311 13.054 1.536 1.00 57.78 166 ALA A CA 1
ATOM 1308 C C . ALA A 1 166 ? -11.696 14.218 2.459 1.00 57.78 166 ALA A C 1
ATOM 1310 O O . ALA A 1 166 ? -11.078 14.414 3.504 1.00 57.78 166 ALA A O 1
ATOM 1311 N N . SER A 1 167 ? -12.748 14.959 2.107 1.00 47.12 167 SER A N 1
ATOM 1312 C CA . SER A 1 167 ? -13.414 15.899 3.016 1.00 47.12 167 SER A CA 1
ATOM 1313 C C . SER A 1 167 ? -14.225 15.185 4.111 1.00 47.12 167 SER A C 1
ATOM 1315 O O . SER A 1 167 ? -14.585 15.814 5.099 1.00 47.12 167 SER A O 1
ATOM 1317 N N . ASN A 1 168 ? -14.477 13.871 3.982 1.00 44.75 168 ASN A N 1
ATOM 1318 C CA . ASN A 1 168 ? -15.497 13.170 4.7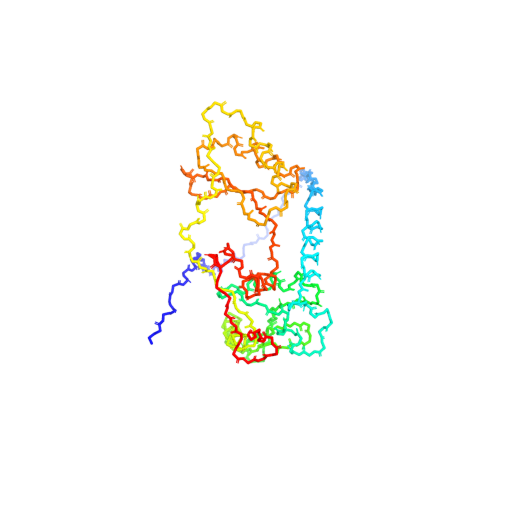79 1.00 44.75 168 ASN A CA 1
ATOM 1319 C C . ASN A 1 168 ? -14.978 11.987 5.624 1.00 44.75 168 ASN A C 1
ATOM 1321 O O . ASN A 1 168 ? -15.771 11.295 6.255 1.00 44.75 168 ASN A O 1
ATOM 1325 N N . ALA A 1 169 ? -13.658 11.772 5.746 1.00 49.56 169 ALA A N 1
ATOM 1326 C CA . ALA A 1 169 ? -13.110 10.768 6.683 1.00 49.56 169 ALA A CA 1
ATOM 1327 C C . ALA A 1 169 ? -13.439 11.069 8.172 1.00 49.56 169 ALA A C 1
ATOM 1329 O O . ALA A 1 169 ? -13.133 10.275 9.061 1.00 49.56 169 ALA A O 1
ATOM 1330 N N . LEU A 1 170 ? -14.063 12.220 8.452 1.00 50.97 170 LEU A N 1
ATOM 1331 C CA . LEU A 1 170 ? -14.537 12.646 9.768 1.00 50.97 170 LEU A CA 1
ATOM 1332 C C . LEU A 1 170 ? -15.889 12.048 10.201 1.00 50.97 170 LEU A C 1
ATOM 1334 O O . LEU A 1 170 ? -16.218 12.163 11.382 1.00 50.97 170 LEU A O 1
ATOM 1338 N N . GLU A 1 171 ? -16.667 11.410 9.319 1.00 54.03 171 GLU A N 1
ATOM 1339 C CA . GLU A 1 171 ? -18.029 10.963 9.675 1.00 54.03 171 GLU A CA 1
ATOM 1340 C C . GLU A 1 171 ? -18.061 9.781 10.666 1.00 54.03 171 GLU A C 1
ATOM 1342 O O . GLU A 1 171 ? -19.003 9.662 11.444 1.00 54.03 171 GLU A O 1
ATOM 1347 N N . ASN A 1 172 ? -16.988 8.987 10.762 1.00 64.75 172 ASN A N 1
ATOM 1348 C CA . ASN A 1 172 ? -16.916 7.808 11.642 1.00 64.75 172 ASN A CA 1
ATOM 1349 C C . ASN A 1 172 ? -16.053 8.022 12.900 1.00 64.75 172 ASN A C 1
ATOM 1351 O O . ASN A 1 172 ? -15.343 7.116 13.342 1.00 64.75 172 ASN A O 1
ATOM 1355 N N . GLN A 1 173 ? -16.073 9.226 13.483 1.00 84.31 173 GLN A N 1
ATOM 1356 C CA . GLN A 1 173 ? -15.297 9.506 14.696 1.00 84.31 173 GLN A CA 1
ATOM 1357 C C . GLN A 1 173 ? -16.057 9.179 15.986 1.00 84.31 173 GLN A C 1
ATOM 1359 O O . GLN A 1 173 ? -17.177 9.636 16.211 1.00 84.31 173 GLN A O 1
ATOM 1364 N N . ILE A 1 174 ? -15.394 8.465 16.894 1.00 90.38 174 ILE A N 1
ATOM 1365 C CA . ILE A 1 174 ? -15.908 8.149 18.226 1.00 90.38 174 ILE A CA 1
ATOM 1366 C C . ILE A 1 174 ? -15.735 9.359 19.135 1.00 90.38 174 ILE A C 1
ATOM 1368 O O . ILE A 1 174 ? -14.613 9.731 19.484 1.00 90.38 174 ILE A O 1
ATOM 1372 N N . ALA A 1 175 ? -16.856 9.939 19.556 1.00 91.81 175 ALA A N 1
ATOM 1373 C CA . ALA A 1 175 ? -16.890 11.014 20.538 1.00 91.81 175 ALA A CA 1
ATOM 1374 C C . ALA A 1 175 ? -16.764 10.488 21.975 1.00 91.81 175 ALA A C 1
ATOM 1376 O O . ALA A 1 175 ? -17.297 9.426 22.323 1.00 91.81 175 ALA A O 1
ATOM 1377 N N . ARG A 1 176 ? -16.105 11.273 22.834 1.00 92.12 176 ARG A N 1
ATOM 1378 C CA . ARG A 1 176 ? -16.072 11.009 24.273 1.00 92.12 176 ARG A CA 1
ATOM 1379 C C . ARG A 1 176 ? -17.439 11.314 24.894 1.00 92.12 176 ARG A C 1
ATOM 1381 O O . ARG A 1 176 ? -17.932 12.434 24.839 1.00 92.12 176 ARG A O 1
ATOM 1388 N N . ARG A 1 177 ? -18.045 10.320 25.536 1.00 92.00 177 ARG A N 1
ATOM 1389 C CA . ARG A 1 177 ? -19.236 10.462 26.380 1.00 92.00 177 ARG A CA 1
ATOM 1390 C C . ARG A 1 177 ? -18.850 11.061 27.745 1.00 92.00 177 ARG A C 1
ATOM 1392 O O . ARG A 1 177 ? -17.966 10.490 28.385 1.00 92.00 177 ARG A O 1
ATOM 1399 N N . PRO A 1 178 ? -19.531 12.117 28.235 1.00 82.00 178 PRO A N 1
ATOM 1400 C CA . PRO A 1 178 ? -19.180 12.811 29.484 1.00 82.00 178 PRO A CA 1
ATOM 1401 C C . PRO A 1 178 ? -19.103 11.901 30.718 1.00 82.00 178 PRO A C 1
ATOM 1403 O O . PRO A 1 178 ? -18.178 12.024 31.512 1.00 82.00 178 PRO A O 1
ATOM 1406 N N . ASN A 1 179 ? -20.021 10.935 30.819 1.00 84.06 179 ASN A N 1
ATOM 1407 C CA . ASN A 1 179 ? -20.121 9.994 31.944 1.00 84.06 179 ASN A CA 1
ATOM 1408 C C . ASN A 1 179 ? -19.677 8.568 31.568 1.00 84.06 179 ASN A C 1
ATOM 1410 O O . ASN A 1 179 ? -19.921 7.609 32.299 1.00 84.06 179 ASN A O 1
ATOM 1414 N N . GLY A 1 180 ? -19.078 8.394 30.388 1.00 80.19 180 GLY A N 1
ATOM 1415 C CA . GLY A 1 180 ? -18.668 7.085 29.899 1.00 80.19 180 GLY A CA 1
ATOM 1416 C C . GLY A 1 180 ? -17.312 6.689 30.464 1.00 80.19 180 GLY A C 1
ATOM 1417 O O . GLY A 1 180 ? -16.297 7.275 30.098 1.00 80.19 180 GLY A O 1
ATOM 1418 N N . GLY A 1 181 ? -17.274 5.654 31.303 1.00 89.75 181 GLY A N 1
ATOM 1419 C CA . GLY A 1 181 ? -16.008 5.080 31.751 1.00 89.75 181 GLY A CA 1
ATOM 1420 C C . GLY A 1 181 ? -15.157 4.575 30.577 1.00 89.75 181 GLY A C 1
ATOM 1421 O O . GLY A 1 181 ? -15.679 4.094 29.567 1.00 89.75 181 GLY A O 1
ATOM 1422 N N . ILE A 1 182 ? -13.826 4.602 30.737 1.00 93.25 182 ILE A N 1
ATOM 1423 C CA . ILE A 1 182 ? -12.861 4.182 29.699 1.00 93.25 182 ILE A CA 1
ATOM 1424 C C . ILE A 1 182 ? -13.093 2.742 29.192 1.00 93.25 182 ILE A C 1
ATOM 1426 O O . ILE A 1 182 ? -12.670 2.380 28.094 1.00 93.25 182 ILE A O 1
ATOM 1430 N N . GLY A 1 183 ? -13.775 1.910 29.990 1.00 94.25 183 GLY A N 1
ATOM 1431 C CA . GLY A 1 183 ? -14.148 0.537 29.651 1.00 94.25 183 GLY A CA 1
ATOM 1432 C C . GLY A 1 183 ? -15.030 0.419 28.405 1.00 94.25 183 GLY A C 1
ATOM 1433 O O . GLY A 1 183 ? -14.856 -0.529 27.644 1.00 94.25 183 GLY A O 1
ATOM 1434 N N . ILE A 1 184 ? -15.896 1.403 28.135 1.00 94.88 184 ILE A N 1
ATOM 1435 C CA . ILE A 1 184 ? -16.756 1.398 26.940 1.00 94.88 184 ILE A CA 1
ATOM 1436 C C . ILE A 1 184 ? -15.889 1.406 25.676 1.00 94.88 184 ILE A C 1
ATOM 1438 O O . ILE A 1 184 ? -16.059 0.573 24.793 1.00 94.88 184 ILE A O 1
ATOM 1442 N N . TYR A 1 185 ? -14.887 2.280 25.618 1.00 95.62 185 TYR A N 1
ATOM 1443 C CA . TYR A 1 185 ? -14.010 2.405 24.450 1.00 95.62 185 TYR A CA 1
ATOM 1444 C C . TYR A 1 185 ? -13.051 1.223 24.297 1.00 95.62 185 TYR A C 1
ATOM 1446 O O . TYR A 1 185 ? -12.706 0.851 23.179 1.00 95.62 185 TYR A O 1
ATOM 1454 N N . LYS A 1 186 ? -12.660 0.579 25.405 1.00 95.88 186 LYS A N 1
ATOM 1455 C CA . LYS A 1 186 ? -11.945 -0.706 25.357 1.00 95.88 186 LYS A CA 1
ATOM 1456 C C . LYS A 1 186 ? -12.788 -1.780 24.665 1.00 95.88 186 LYS A C 1
ATOM 1458 O O . LYS A 1 186 ? -12.268 -2.492 23.812 1.00 95.88 186 LYS A O 1
ATOM 1463 N N . ASN A 1 187 ? -14.083 -1.849 24.977 1.00 94.62 187 ASN A N 1
ATOM 1464 C CA . ASN A 1 187 ? -15.001 -2.770 24.306 1.00 94.62 187 ASN A CA 1
ATOM 1465 C C . ASN A 1 187 ? -15.167 -2.432 22.822 1.00 94.62 187 ASN A C 1
ATOM 1467 O O . ASN A 1 187 ? -15.180 -3.352 22.015 1.00 94.62 187 ASN A O 1
ATOM 1471 N N . ILE A 1 188 ? -15.192 -1.148 22.447 1.00 93.38 188 ILE A N 1
ATOM 1472 C CA . ILE A 1 188 ? -15.217 -0.759 21.028 1.00 93.38 188 ILE A CA 1
ATOM 1473 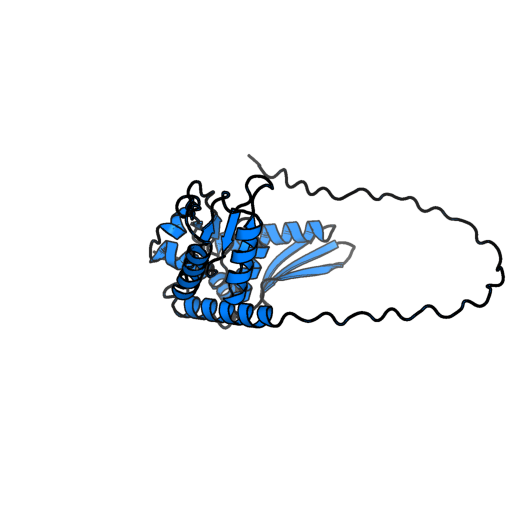C C . ILE A 1 188 ? -13.950 -1.241 20.307 1.00 93.38 188 ILE A C 1
ATOM 1475 O O . ILE A 1 188 ? -14.048 -1.835 19.242 1.00 93.38 188 ILE A O 1
ATOM 1479 N N . ILE A 1 189 ? -12.758 -1.070 20.892 1.00 93.38 189 ILE A N 1
ATOM 1480 C CA . ILE A 1 189 ? -11.505 -1.590 20.305 1.00 93.38 189 ILE A CA 1
ATOM 1481 C C . ILE A 1 189 ? -11.532 -3.125 20.211 1.00 93.38 189 ILE A C 1
ATOM 1483 O O . ILE A 1 189 ? -11.053 -3.698 19.231 1.00 93.38 189 ILE A O 1
ATOM 1487 N N . LYS A 1 190 ? -12.112 -3.801 21.209 1.00 93.50 190 LYS A N 1
ATOM 1488 C CA . LYS A 1 190 ? -12.295 -5.258 21.196 1.00 93.50 190 LYS A CA 1
ATOM 1489 C C . LYS A 1 190 ? -13.202 -5.701 20.051 1.00 93.50 190 LYS A C 1
ATOM 1491 O O . LYS A 1 190 ? -12.844 -6.623 19.326 1.00 93.50 190 LYS A O 1
ATOM 1496 N N . GLN A 1 191 ? -14.344 -5.042 19.890 1.00 90.81 191 GLN A N 1
ATOM 1497 C CA . GLN A 1 191 ? -15.291 -5.311 18.814 1.00 90.81 191 GLN A CA 1
ATOM 1498 C C . GLN A 1 191 ? -14.649 -5.030 17.452 1.00 90.81 191 GLN A C 1
ATOM 1500 O O . GLN A 1 191 ? -14.651 -5.898 16.588 1.00 90.81 191 GLN A O 1
ATOM 1505 N N . PHE A 1 192 ? -13.953 -3.900 17.319 1.00 90.19 192 PHE A N 1
ATOM 1506 C CA . PHE A 1 192 ? -13.177 -3.551 16.130 1.00 90.19 192 PHE A CA 1
ATOM 1507 C C . PHE A 1 192 ? -12.166 -4.642 15.745 1.00 90.19 192 PHE A C 1
ATOM 1509 O O . PHE A 1 192 ? -12.017 -4.979 14.570 1.00 90.19 192 PHE A O 1
ATOM 1516 N N . ARG A 1 193 ? -11.498 -5.257 16.735 1.00 88.19 193 ARG A N 1
ATOM 1517 C CA . ARG A 1 193 ? -10.596 -6.391 16.489 1.00 88.19 193 ARG A CA 1
ATOM 1518 C C . ARG A 1 193 ? -11.328 -7.617 15.946 1.00 88.19 193 ARG A C 1
ATOM 1520 O O . ARG A 1 193 ? -10.780 -8.296 15.079 1.00 88.19 193 ARG A O 1
ATOM 1527 N N . GLN A 1 194 ? -12.495 -7.925 16.507 1.00 85.81 194 GLN A N 1
ATOM 1528 C CA . GLN A 1 194 ? -13.294 -9.105 16.167 1.00 85.81 194 GLN A CA 1
ATOM 1529 C C . GLN A 1 194 ? -13.919 -8.976 14.777 1.00 85.81 194 GLN A C 1
ATOM 1531 O O . GLN A 1 194 ? -13.897 -9.932 14.009 1.00 85.81 194 GLN A O 1
ATOM 1536 N N . GLU A 1 195 ? -14.389 -7.781 14.433 1.00 81.69 195 GLU A N 1
ATOM 1537 C CA . GLU A 1 195 ? -15.037 -7.488 13.153 1.00 81.69 195 GLU A CA 1
ATOM 1538 C C . GLU A 1 195 ? -14.044 -7.376 11.987 1.00 81.69 195 GLU A C 1
ATOM 1540 O O . GLU A 1 195 ? -14.462 -7.332 10.835 1.00 81.69 195 GLU A O 1
ATOM 1545 N N . SER A 1 196 ? -12.728 -7.387 12.254 1.00 68.00 196 SER A N 1
ATOM 1546 C CA . SER A 1 196 ? -11.679 -7.307 11.222 1.00 68.00 196 SER A CA 1
ATOM 1547 C C . SER A 1 196 ? -11.882 -6.124 10.269 1.00 68.00 196 SER A C 1
ATOM 1549 O O . SER A 1 196 ? -11.689 -6.240 9.060 1.00 68.00 196 SER A O 1
ATOM 1551 N N . ILE A 1 197 ? -12.278 -4.978 10.829 1.00 77.19 197 ILE A N 1
ATOM 1552 C CA . ILE A 1 197 ? -12.615 -3.786 10.055 1.00 77.19 197 ILE A CA 1
ATOM 1553 C C . ILE A 1 197 ? -11.366 -3.266 9.327 1.00 77.19 197 ILE A C 1
ATOM 1555 O O . ILE A 1 197 ? -10.278 -3.127 9.893 1.00 77.19 197 ILE A O 1
ATOM 1559 N N . GLU A 1 198 ? -11.530 -2.980 8.041 1.00 78.56 198 GLU A N 1
ATOM 1560 C CA . GLU A 1 198 ? -10.470 -2.460 7.171 1.00 78.56 198 GLU A CA 1
ATOM 1561 C C . GLU A 1 198 ? -10.267 -0.947 7.339 1.00 78.56 198 GLU A C 1
ATOM 1563 O O . GLU A 1 198 ? -9.178 -0.423 7.111 1.00 78.56 198 GLU A O 1
ATOM 1568 N N . GLN A 1 199 ? -11.309 -0.244 7.784 1.00 78.88 199 GLN A N 1
ATOM 1569 C CA . GLN A 1 199 ? -11.266 1.184 8.088 1.00 78.88 199 GLN A CA 1
ATOM 1570 C C . GLN A 1 199 ? -10.539 1.476 9.400 1.00 78.88 199 GLN A C 1
ATOM 1572 O O . GLN A 1 199 ? -10.518 0.664 10.320 1.00 78.88 199 GLN A O 1
ATOM 1577 N N . GLU A 1 200 ? -9.969 2.675 9.504 1.00 86.31 200 GLU A N 1
ATOM 1578 C CA . GLU A 1 200 ? -9.390 3.161 10.753 1.00 86.31 200 GLU A CA 1
ATOM 1579 C C . GLU A 1 200 ? -10.496 3.549 11.746 1.00 86.31 200 GLU A C 1
ATOM 1581 O O . GLU A 1 200 ? -11.461 4.224 11.396 1.00 86.31 200 GLU A O 1
ATOM 1586 N N . LEU A 1 201 ? -10.322 3.176 13.013 1.00 88.88 201 LEU A N 1
ATOM 1587 C CA . LEU A 1 201 ? -11.160 3.648 14.108 1.00 88.88 201 LEU A CA 1
ATOM 1588 C C . LEU A 1 201 ? -10.581 4.956 14.643 1.00 88.88 201 LEU A C 1
ATOM 1590 O O . LEU A 1 201 ? -9.516 4.942 15.265 1.00 88.88 201 LEU A O 1
ATOM 1594 N N . VAL A 1 202 ? -11.261 6.079 14.424 1.00 91.06 202 VAL A N 1
ATOM 1595 C CA . VAL A 1 202 ? -10.776 7.397 14.854 1.00 91.06 202 VAL A CA 1
ATOM 1596 C C . VAL A 1 202 ? -11.553 7.863 16.081 1.00 91.06 202 VAL A C 1
ATOM 1598 O O . VAL A 1 202 ? -12.776 7.909 16.085 1.00 91.06 202 VAL A O 1
ATOM 1601 N N . PHE A 1 203 ? -10.835 8.226 17.133 1.00 93.50 203 PHE A N 1
ATOM 1602 C CA . PHE A 1 203 ? -11.364 8.857 18.333 1.00 93.50 203 PHE A CA 1
ATOM 1603 C C . PHE A 1 203 ? -11.157 10.364 18.229 1.00 93.50 203 PHE A C 1
ATOM 1605 O O . PHE A 1 203 ? -10.063 10.832 17.896 1.00 93.50 203 PHE A O 1
ATOM 1612 N N . ARG A 1 204 ? -12.219 11.103 18.541 1.00 93.12 204 ARG A N 1
ATOM 1613 C CA . ARG A 1 204 ? -12.243 12.564 18.576 1.00 93.12 204 ARG A CA 1
ATOM 1614 C C . ARG A 1 204 ? -11.242 13.132 19.607 1.00 93.12 204 ARG A C 1
ATOM 1616 O O . ARG A 1 204 ? -10.705 12.386 20.430 1.00 93.12 204 ARG A O 1
ATOM 1623 N N . PRO A 1 205 ? -10.916 14.433 19.558 1.00 93.56 205 PRO A N 1
ATOM 1624 C CA . PRO A 1 205 ? -9.827 14.994 20.359 1.00 93.56 205 PRO A CA 1
ATOM 1625 C C . PRO A 1 205 ? -10.157 15.164 21.849 1.00 93.56 205 PRO A C 1
ATOM 1627 O O . PRO A 1 205 ? -9.245 15.413 22.633 1.00 93.56 205 PRO A O 1
ATOM 1630 N N . GLU A 1 206 ? -11.416 15.000 22.273 1.00 93.75 206 GLU A N 1
ATOM 1631 C CA . GLU A 1 206 ? -11.841 15.271 23.656 1.00 93.75 206 GLU A CA 1
ATOM 1632 C C . GLU A 1 206 ? -11.328 14.228 24.666 1.00 93.75 206 GLU A C 1
ATOM 1634 O O . GLU A 1 206 ? -11.520 14.379 25.872 1.00 93.75 206 GLU A O 1
ATOM 1639 N N . PHE A 1 207 ? -10.677 13.161 24.196 1.00 94.44 207 PHE A N 1
ATOM 1640 C CA . PHE A 1 207 ? -10.015 12.180 25.053 1.00 94.44 207 PHE A CA 1
ATOM 1641 C C . PHE A 1 207 ? -8.775 12.780 25.713 1.00 94.44 207 PHE A C 1
ATOM 1643 O O . PHE A 1 207 ? -7.963 13.448 25.071 1.00 94.44 207 PHE A O 1
ATOM 1650 N N . THR A 1 208 ? -8.567 12.495 26.995 1.00 93.75 208 THR A N 1
ATOM 1651 C CA . THR A 1 208 ? -7.371 12.979 27.697 1.00 93.75 208 THR A CA 1
ATOM 1652 C C . THR A 1 208 ? -6.112 12.228 27.251 1.00 93.75 208 THR A C 1
ATOM 1654 O O . THR A 1 208 ? -6.161 11.170 26.609 1.00 93.75 208 THR A O 1
ATOM 1657 N N . LYS A 1 209 ? -4.933 12.752 27.604 1.00 94.44 209 LYS A N 1
ATOM 1658 C CA . LYS A 1 209 ? -3.648 12.086 27.330 1.00 94.44 209 LYS A CA 1
ATOM 1659 C C . LYS A 1 209 ? -3.584 10.706 27.994 1.00 94.44 209 LYS A C 1
ATOM 1661 O O . LYS A 1 209 ? -3.086 9.750 27.395 1.00 94.44 209 LYS A O 1
ATOM 1666 N N . GLU A 1 210 ? -4.115 10.601 29.204 1.00 94.88 210 GLU A N 1
ATOM 1667 C CA . GLU A 1 210 ? -4.172 9.389 30.013 1.00 94.88 210 GLU A CA 1
ATOM 1668 C C . GLU A 1 210 ? -5.111 8.367 29.367 1.00 94.88 210 GLU A C 1
ATOM 1670 O O . GLU A 1 210 ? -4.724 7.211 29.179 1.00 94.88 210 GLU A O 1
ATOM 1675 N N . GLU A 1 211 ? -6.302 8.798 28.941 1.00 95.38 211 GLU A N 1
ATOM 1676 C CA . GLU A 1 211 ? -7.273 7.951 28.243 1.00 95.38 211 GLU A CA 1
ATOM 1677 C C . GLU A 1 211 ? -6.694 7.412 26.930 1.00 95.38 211 GLU A C 1
ATOM 1679 O O . GLU A 1 211 ? -6.694 6.196 26.711 1.00 95.38 211 GLU A O 1
ATOM 1684 N N . ARG A 1 212 ? -6.099 8.276 26.093 1.00 96.06 212 ARG A N 1
ATOM 1685 C CA . ARG A 1 212 ? -5.423 7.849 24.855 1.00 96.06 212 ARG A CA 1
ATOM 1686 C C . ARG A 1 212 ? -4.313 6.838 25.139 1.00 96.06 212 ARG A C 1
ATOM 1688 O O . ARG A 1 212 ? -4.225 5.821 24.457 1.00 96.06 212 ARG A O 1
ATOM 1695 N N . SER A 1 213 ? -3.493 7.068 26.165 1.00 96.00 213 SER A N 1
ATOM 1696 C CA . SER A 1 213 ? -2.427 6.141 26.571 1.00 96.00 213 SER A CA 1
ATOM 1697 C C . SER A 1 213 ? -2.980 4.770 26.979 1.00 96.00 213 SER A C 1
ATOM 1699 O O . SER A 1 213 ? -2.450 3.734 26.567 1.00 96.00 213 SER A O 1
ATOM 1701 N N . VAL A 1 214 ? -4.081 4.739 27.737 1.00 96.81 214 VAL A N 1
ATOM 1702 C CA . VAL A 1 214 ? -4.764 3.496 28.124 1.00 96.81 214 VAL A CA 1
ATOM 1703 C C . VAL A 1 214 ? -5.309 2.758 26.903 1.00 96.81 214 VAL A C 1
ATOM 1705 O O . VAL A 1 214 ? -5.129 1.542 26.807 1.00 96.81 214 VAL A O 1
ATOM 1708 N N . LEU A 1 215 ? -5.936 3.465 25.963 1.00 96.75 215 LEU A N 1
ATOM 1709 C CA . LEU A 1 215 ? -6.504 2.869 24.752 1.00 96.75 215 LEU A CA 1
ATOM 1710 C C . LEU A 1 215 ? -5.425 2.357 23.793 1.00 96.75 215 LEU A C 1
ATOM 1712 O O . LEU A 1 215 ? -5.555 1.243 23.293 1.00 96.75 215 LEU A O 1
ATOM 1716 N N . ILE A 1 216 ? -4.318 3.083 23.616 1.00 95.69 216 ILE A N 1
ATOM 1717 C CA . ILE A 1 216 ? -3.163 2.619 22.828 1.00 95.69 216 ILE A CA 1
ATOM 1718 C C . ILE A 1 216 ? -2.581 1.339 23.434 1.00 95.69 216 ILE A C 1
ATOM 1720 O O . ILE A 1 216 ? -2.350 0.358 22.724 1.00 95.69 216 ILE A O 1
ATOM 1724 N N . LYS A 1 217 ? -2.378 1.312 24.758 1.00 96.00 217 LYS A N 1
ATOM 1725 C CA . LYS A 1 217 ? -1.914 0.107 25.462 1.00 96.00 217 LYS A CA 1
ATOM 1726 C C . LYS A 1 217 ? -2.899 -1.047 25.294 1.00 96.00 217 LYS A C 1
ATOM 1728 O O . LYS A 1 217 ? -2.468 -2.185 25.142 1.00 96.00 217 LYS A O 1
ATOM 1733 N N . HIS A 1 218 ? -4.202 -0.773 25.324 1.00 95.94 218 HIS A N 1
ATOM 1734 C CA . HIS A 1 218 ? -5.232 -1.790 25.141 1.00 95.94 218 HIS A CA 1
ATOM 1735 C C . HIS A 1 218 ? -5.241 -2.357 23.715 1.00 95.94 218 HIS A C 1
ATOM 1737 O O . HIS A 1 218 ? -5.179 -3.572 23.560 1.00 95.94 218 HIS A O 1
ATOM 1743 N N . ALA A 1 219 ? -5.204 -1.500 22.692 1.00 93.56 219 ALA A N 1
ATOM 1744 C CA . ALA A 1 219 ? -5.084 -1.899 21.291 1.00 93.56 219 ALA A CA 1
ATOM 1745 C C . ALA A 1 219 ? -3.826 -2.749 21.053 1.00 93.56 219 ALA A C 1
ATOM 1747 O O . ALA A 1 219 ? -3.900 -3.816 20.449 1.00 93.56 219 ALA A O 1
ATOM 1748 N N . SER A 1 220 ? -2.686 -2.355 21.630 1.00 91.12 220 SER A N 1
ATOM 1749 C CA . SER A 1 220 ? -1.448 -3.133 21.525 1.00 91.12 220 SER A CA 1
ATOM 1750 C C . SER A 1 220 ? -1.542 -4.521 22.167 1.00 91.12 220 SER A C 1
ATOM 1752 O O . SER A 1 220 ? -0.833 -5.417 21.719 1.00 91.12 220 SER A O 1
ATOM 1754 N N . LYS A 1 221 ? -2.376 -4.723 23.200 1.00 91.69 221 LYS A N 1
ATOM 1755 C CA . LYS A 1 221 ? -2.628 -6.058 23.781 1.00 91.69 221 LYS A CA 1
ATOM 1756 C C . LYS A 1 221 ? -3.483 -6.946 22.872 1.00 91.69 221 LYS A C 1
ATOM 1758 O O . LYS A 1 221 ? -3.512 -8.151 23.075 1.00 91.69 221 LYS A O 1
ATOM 1763 N N . MET A 1 222 ? -4.176 -6.349 21.906 1.00 88.88 222 MET A N 1
ATOM 1764 C CA . MET A 1 222 ? -5.037 -7.022 20.930 1.00 88.88 222 MET A CA 1
ATOM 1765 C C . MET A 1 222 ? -4.375 -7.157 19.555 1.00 88.88 222 MET A C 1
ATOM 1767 O O . MET A 1 222 ? -5.062 -7.436 18.572 1.00 88.88 222 MET A O 1
ATOM 1771 N N . ASP A 1 223 ? -3.059 -6.929 19.477 1.00 86.75 223 ASP A N 1
ATOM 1772 C CA . ASP A 1 223 ? -2.311 -6.897 18.220 1.00 86.75 223 ASP A CA 1
ATOM 1773 C C . ASP A 1 223 ? -2.918 -5.896 17.217 1.00 86.75 223 ASP A C 1
ATOM 1775 O O . ASP A 1 223 ? -3.018 -6.151 16.021 1.00 86.75 223 ASP A O 1
ATOM 1779 N N . LEU A 1 224 ? -3.343 -4.732 17.711 1.00 88.62 224 LEU A N 1
ATOM 1780 C CA . LEU A 1 224 ? -3.745 -3.597 16.887 1.00 88.62 224 LEU A CA 1
ATOM 1781 C C . LEU A 1 224 ? -2.705 -2.487 16.992 1.00 88.62 224 LEU A C 1
ATOM 1783 O O . LEU A 1 224 ? -2.155 -2.209 18.063 1.00 88.62 224 LEU A O 1
ATOM 1787 N N . LYS A 1 225 ? -2.452 -1.811 15.870 1.00 90.12 225 LYS A N 1
ATOM 1788 C CA . LYS A 1 225 ? -1.607 -0.619 15.849 1.00 90.12 225 LYS A CA 1
ATOM 1789 C C . LYS A 1 225 ? -2.479 0.602 16.107 1.00 90.12 225 LYS A C 1
ATOM 1791 O O . LYS A 1 225 ? -3.374 0.894 15.327 1.00 90.12 225 LYS A O 1
ATOM 1796 N N . ALA A 1 226 ? -2.183 1.328 17.176 1.00 92.62 226 ALA A N 1
ATOM 1797 C CA . ALA A 1 226 ? -2.844 2.581 17.505 1.00 92.62 226 ALA A CA 1
ATOM 1798 C C . ALA A 1 226 ? -1.817 3.710 17.594 1.00 92.62 226 ALA A C 1
ATOM 1800 O O . ALA A 1 226 ? -0.733 3.516 18.149 1.00 92.62 226 ALA A O 1
ATOM 1801 N N . ILE A 1 227 ? -2.146 4.871 17.031 1.00 92.56 227 ILE A N 1
ATOM 1802 C CA . ILE A 1 227 ? -1.281 6.051 17.024 1.00 92.56 227 ILE A CA 1
ATOM 1803 C C . ILE A 1 227 ? -2.081 7.295 17.391 1.00 92.56 227 ILE A C 1
ATOM 1805 O O . ILE A 1 227 ? -3.244 7.432 17.017 1.00 92.56 227 ILE A O 1
ATOM 1809 N N . ALA A 1 228 ? -1.441 8.206 18.116 1.00 91.62 228 ALA A N 1
ATOM 1810 C CA . ALA A 1 228 ? -1.960 9.551 18.286 1.00 91.62 228 ALA A CA 1
ATOM 1811 C C . ALA A 1 228 ? -1.489 10.425 17.114 1.00 91.62 228 ALA A C 1
ATOM 1813 O O . ALA A 1 228 ? -0.348 10.277 16.671 1.00 91.62 228 ALA A O 1
ATOM 1814 N N . PHE A 1 229 ? -2.352 11.293 16.595 1.00 88.25 229 PHE A N 1
ATOM 1815 C CA . PHE A 1 229 ? -2.062 12.139 15.435 1.00 88.25 229 PHE A CA 1
ATOM 1816 C C . PHE A 1 229 ? -2.810 13.474 15.524 1.00 88.25 229 PHE A C 1
ATOM 1818 O O . PHE A 1 229 ? -3.771 13.599 16.279 1.00 88.25 229 PHE A O 1
ATOM 1825 N N . GLY A 1 230 ? -2.362 14.465 14.755 1.00 87.69 230 GLY A N 1
ATOM 1826 C CA . GLY A 1 230 ? -2.880 15.834 14.805 1.00 87.69 230 GLY A CA 1
ATOM 1827 C C . GLY A 1 230 ? -1.967 16.795 15.580 1.00 87.69 230 GLY A C 1
ATOM 1828 O O . GLY A 1 230 ? -0.949 16.369 16.137 1.00 87.69 230 GLY A O 1
ATOM 1829 N N . PRO A 1 231 ? -2.288 18.100 15.580 1.00 87.31 231 PRO A N 1
ATOM 1830 C CA . PRO A 1 231 ? -1.520 19.104 16.309 1.00 87.31 231 PRO A CA 1
ATOM 1831 C C . PRO A 1 231 ? -1.646 18.891 17.824 1.00 87.31 231 PRO A C 1
ATOM 1833 O O . PRO A 1 231 ? -2.585 18.246 18.292 1.00 87.31 231 PRO A O 1
ATOM 1836 N N . LYS A 1 232 ? -0.693 19.427 18.599 1.00 85.56 232 LYS A N 1
ATOM 1837 C CA . LYS A 1 232 ? -0.595 19.193 20.054 1.00 85.56 232 LYS A CA 1
ATOM 1838 C C . LYS A 1 232 ? -1.902 19.491 20.798 1.00 85.56 232 LYS A C 1
ATOM 1840 O O . LYS A 1 232 ? -2.268 18.720 21.682 1.00 85.56 232 LYS A O 1
ATOM 1845 N N . ASP A 1 233 ? -2.613 20.534 20.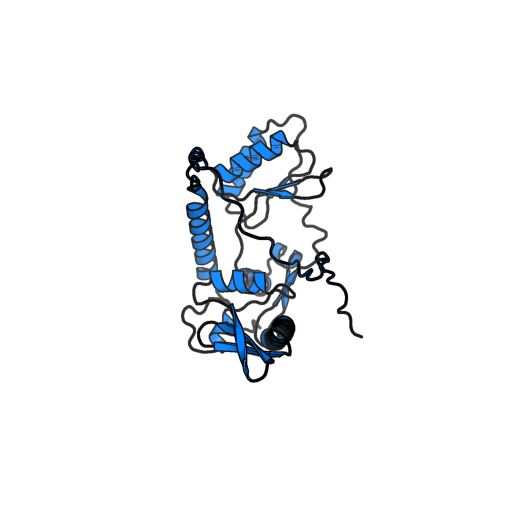381 1.00 86.12 233 ASP A N 1
ATOM 1846 C CA . ASP A 1 233 ? -3.842 21.009 21.027 1.00 86.12 233 ASP A CA 1
ATOM 1847 C C . ASP A 1 233 ? -5.108 20.281 20.546 1.00 86.12 233 ASP A C 1
ATOM 1849 O O . ASP A 1 233 ? -6.178 20.448 21.121 1.00 86.12 233 ASP A O 1
ATOM 1853 N N . ASN A 1 234 ? -4.997 19.444 19.510 1.00 88.69 234 ASN A N 1
ATOM 1854 C CA . ASN A 1 234 ? -6.117 18.716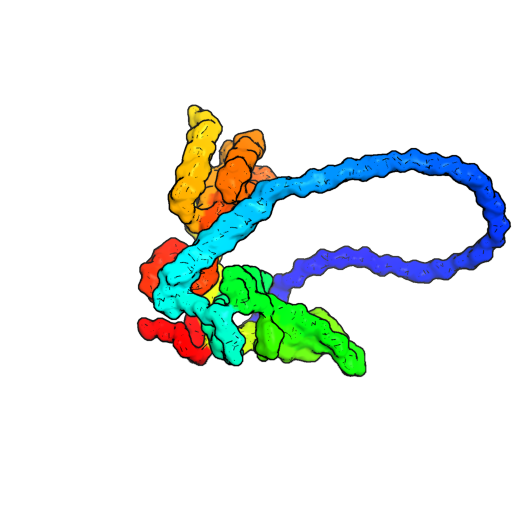 18.911 1.00 88.69 234 ASN A CA 1
ATOM 1855 C C . ASN A 1 234 ? -5.740 17.256 18.620 1.00 88.69 234 ASN A C 1
ATOM 1857 O O . ASN A 1 234 ? -5.983 16.722 17.535 1.00 88.69 234 ASN A O 1
ATOM 1861 N N . LEU A 1 235 ? -5.053 16.626 19.576 1.00 91.19 235 LEU A N 1
ATOM 1862 C CA . LEU A 1 235 ? -4.486 15.302 19.379 1.00 91.19 235 LEU A CA 1
ATOM 1863 C C . LEU A 1 235 ? -5.585 14.232 19.392 1.00 91.19 235 LEU A C 1
ATOM 1865 O O . LEU A 1 235 ? -6.187 13.928 20.425 1.00 91.19 235 LEU A O 1
ATOM 1869 N N . GLN A 1 236 ? -5.795 13.603 18.248 1.00 92.50 236 GLN A N 1
ATOM 1870 C CA . GLN A 1 236 ? -6.719 12.494 18.075 1.00 92.50 236 GLN A CA 1
ATOM 1871 C C . GLN A 1 236 ? -6.003 11.160 18.277 1.00 92.50 236 GLN A C 1
ATOM 1873 O O . GLN A 1 236 ? -4.777 11.056 18.183 1.00 92.50 236 GLN A O 1
ATOM 1878 N N . LEU A 1 237 ? -6.773 10.114 18.563 1.00 93.62 237 LEU A N 1
ATOM 1879 C CA . LEU A 1 237 ? -6.287 8.737 18.581 1.00 93.62 237 LEU A CA 1
ATOM 1880 C C . LEU A 1 237 ? -6.891 8.006 17.391 1.00 93.62 237 LEU A C 1
ATOM 1882 O O . LEU A 1 237 ? -8.098 8.051 17.203 1.00 93.62 237 LEU A O 1
ATOM 1886 N N . LYS A 1 238 ? -6.082 7.268 16.635 1.00 92.25 238 LYS A N 1
ATOM 1887 C CA . LYS A 1 238 ? -6.599 6.301 15.669 1.00 92.25 238 LYS A CA 1
ATOM 1888 C C . LYS A 1 238 ? -6.062 4.904 15.899 1.00 92.25 238 LYS A C 1
ATOM 1890 O O . LYS A 1 238 ? -4.885 4.726 16.219 1.00 92.25 238 LYS A O 1
ATOM 1895 N N . VAL A 1 239 ? -6.923 3.916 15.704 1.00 91.25 239 VAL A N 1
ATOM 1896 C CA . VAL A 1 239 ? -6.567 2.500 15.637 1.00 91.25 239 VAL A CA 1
ATOM 1897 C C . VAL A 1 239 ? -6.637 2.091 14.174 1.00 91.25 239 VAL A C 1
ATOM 1899 O O . VAL A 1 239 ? -7.660 2.271 13.522 1.00 91.25 239 VAL A O 1
ATOM 1902 N N . LEU A 1 240 ? -5.522 1.606 13.639 1.00 87.44 240 LEU A N 1
ATOM 1903 C CA . LEU A 1 240 ? -5.414 1.258 12.229 1.00 87.44 240 LEU A CA 1
ATOM 1904 C C . LEU A 1 240 ? -6.203 -0.023 11.948 1.00 87.44 240 LEU A C 1
ATOM 1906 O O . LEU A 1 240 ? -6.050 -1.009 12.676 1.00 87.44 240 LEU A O 1
ATOM 1910 N N . GLY A 1 241 ? -7.008 0.008 10.888 1.00 85.31 241 GLY A N 1
ATOM 1911 C CA . GLY A 1 241 ? -7.696 -1.164 10.357 1.00 85.31 241 GLY A CA 1
ATOM 1912 C C . GLY A 1 241 ? -6.758 -2.121 9.630 1.00 85.31 241 GLY A C 1
ATOM 1913 O O . GLY A 1 241 ? -5.538 -1.915 9.550 1.00 85.31 241 GLY A O 1
ATOM 1914 N N . LEU A 1 242 ? -7.336 -3.197 9.101 1.00 83.19 242 LEU A N 1
ATOM 1915 C CA . LEU A 1 242 ? -6.591 -4.135 8.270 1.00 83.19 242 LEU A CA 1
ATOM 1916 C C . LEU A 1 242 ? -6.173 -3.472 6.950 1.00 83.19 242 LEU A C 1
ATOM 1918 O O . LEU A 1 242 ? -7.022 -2.955 6.227 1.00 83.19 242 LEU A O 1
ATOM 1922 N N . PRO A 1 243 ? -4.875 -3.501 6.595 1.00 83.81 243 PRO A N 1
ATOM 1923 C CA . PRO A 1 243 ? -4.416 -2.936 5.340 1.00 83.81 243 PRO A CA 1
ATOM 1924 C C . PRO A 1 243 ? -4.937 -3.777 4.172 1.00 83.81 243 PRO A C 1
ATOM 1926 O O . PRO A 1 243 ? -4.606 -4.958 4.054 1.00 83.81 243 PRO A O 1
ATOM 1929 N N . ILE A 1 244 ? -5.706 -3.146 3.289 1.00 89.56 244 ILE A N 1
ATOM 1930 C CA . ILE A 1 244 ? -6.209 -3.769 2.065 1.00 89.56 244 ILE A CA 1
ATOM 1931 C C . ILE A 1 244 ? -5.089 -3.756 1.000 1.00 89.56 244 ILE A C 1
ATOM 1933 O O . ILE A 1 244 ? -4.498 -2.696 0.775 1.00 89.56 244 ILE A O 1
ATOM 1937 N N . PRO A 1 245 ? -4.788 -4.891 0.338 1.00 92.06 245 PRO A N 1
ATOM 1938 C CA . PRO A 1 245 ? -3.882 -4.931 -0.814 1.00 92.06 245 PRO A CA 1
ATOM 1939 C C . PRO A 1 245 ? -4.330 -3.996 -1.940 1.00 92.06 245 PRO A C 1
ATOM 1941 O O . PRO A 1 245 ? -5.526 -3.933 -2.230 1.00 92.06 245 PRO A O 1
ATOM 1944 N N . ALA A 1 246 ? -3.409 -3.357 -2.665 1.00 94.00 246 ALA A N 1
ATOM 1945 C CA . ALA A 1 246 ? -3.798 -2.447 -3.747 1.00 94.00 246 ALA A CA 1
ATOM 1946 C C . ALA A 1 246 ? -4.598 -3.143 -4.860 1.00 94.00 246 ALA A C 1
ATOM 1948 O O . ALA A 1 246 ? -5.590 -2.592 -5.331 1.00 94.00 246 ALA A O 1
ATOM 1949 N N . LEU A 1 247 ? -4.248 -4.384 -5.223 1.00 93.94 247 LEU A N 1
ATOM 1950 C CA . LEU A 1 247 ? -5.041 -5.192 -6.167 1.00 93.94 247 LEU A CA 1
ATOM 1951 C C . LEU A 1 247 ? -6.484 -5.402 -5.686 1.00 93.94 247 LEU A C 1
ATOM 1953 O O . LEU A 1 247 ? -7.420 -5.358 -6.482 1.00 93.94 247 LEU A O 1
ATOM 1957 N N . ALA A 1 248 ? -6.676 -5.580 -4.378 1.00 94.25 248 ALA A N 1
ATOM 1958 C CA . ALA A 1 248 ? -8.001 -5.726 -3.793 1.00 94.25 248 ALA A CA 1
ATOM 1959 C C . ALA A 1 248 ? -8.772 -4.399 -3.769 1.00 94.25 248 ALA A C 1
ATOM 1961 O O . ALA A 1 248 ? -9.977 -4.405 -4.011 1.00 94.25 248 ALA A O 1
ATOM 1962 N N . ILE A 1 249 ? -8.092 -3.268 -3.547 1.00 93.88 249 ILE A N 1
ATOM 1963 C CA . ILE A 1 249 ? -8.694 -1.932 -3.682 1.00 93.88 249 ILE A CA 1
ATOM 1964 C C . ILE A 1 249 ? -9.198 -1.734 -5.119 1.00 93.88 249 ILE A C 1
ATOM 1966 O O . ILE A 1 249 ? -10.355 -1.363 -5.315 1.00 93.88 249 ILE A O 1
ATOM 1970 N N . VAL A 1 250 ? -8.369 -2.047 -6.121 1.00 95.00 250 VAL A N 1
ATOM 1971 C CA . VAL A 1 250 ? -8.739 -1.948 -7.543 1.00 95.00 250 VAL A CA 1
ATOM 1972 C C . VAL A 1 250 ? -9.948 -2.835 -7.865 1.00 95.00 250 VAL A C 1
ATOM 1974 O O . VAL A 1 250 ? -10.918 -2.340 -8.440 1.00 95.00 250 VAL A O 1
ATOM 1977 N N . GLU A 1 251 ? -9.954 -4.110 -7.448 1.00 94.62 251 GLU A N 1
ATOM 1978 C CA . GLU A 1 251 ? -11.099 -5.010 -7.669 1.00 94.62 251 GLU A CA 1
ATOM 1979 C C . GLU A 1 251 ? -12.383 -4.467 -7.039 1.00 94.62 251 GLU A C 1
ATOM 1981 O O . GLU A 1 251 ? -13.442 -4.453 -7.665 1.00 94.62 251 GLU A O 1
ATOM 1986 N N . ARG A 1 252 ? -12.309 -4.000 -5.793 1.00 94.31 252 ARG A N 1
ATOM 1987 C CA . ARG A 1 252 ? -13.489 -3.522 -5.073 1.00 94.31 252 ARG A CA 1
ATOM 1988 C C . ARG A 1 252 ? -14.059 -2.246 -5.667 1.00 94.31 252 ARG A C 1
ATOM 1990 O O . ARG A 1 252 ? -15.277 -2.118 -5.746 1.00 94.31 252 ARG A O 1
ATOM 1997 N N . ILE A 1 253 ? -13.206 -1.341 -6.139 1.00 94.19 253 ILE A N 1
ATOM 1998 C CA . ILE A 1 253 ? -13.643 -0.119 -6.818 1.00 94.19 253 ILE A CA 1
ATOM 1999 C C . ILE A 1 253 ? -14.283 -0.447 -8.169 1.00 94.19 253 ILE A C 1
ATOM 2001 O O . ILE A 1 253 ? -15.374 0.041 -8.469 1.00 94.19 253 ILE A O 1
ATOM 2005 N N . LEU A 1 254 ? -13.617 -1.262 -8.989 1.00 94.00 254 LEU A N 1
ATOM 2006 C CA . LEU A 1 254 ? -14.013 -1.457 -10.384 1.00 94.00 254 LEU A CA 1
ATOM 2007 C C . LEU A 1 254 ? -15.092 -2.521 -10.560 1.00 94.00 254 LEU A C 1
ATOM 2009 O O . LEU A 1 254 ? -16.023 -2.292 -11.328 1.00 94.00 254 LEU A O 1
ATOM 2013 N N . VAL A 1 255 ? -15.002 -3.639 -9.839 1.00 93.75 255 VAL A N 1
ATOM 2014 C CA . VAL A 1 255 ? -15.941 -4.766 -9.941 1.00 93.75 255 VAL A CA 1
ATOM 2015 C C . VAL A 1 255 ? -17.071 -4.609 -8.934 1.00 93.75 255 VAL A C 1
ATOM 2017 O O . VAL A 1 255 ? -18.238 -4.579 -9.308 1.00 93.75 255 VAL A O 1
ATOM 2020 N N . ARG A 1 256 ? -16.735 -4.470 -7.645 1.00 93.31 256 ARG A N 1
ATOM 2021 C CA . ARG A 1 256 ? -17.737 -4.490 -6.559 1.00 93.31 256 ARG A CA 1
ATOM 2022 C C . ARG A 1 256 ? -18.415 -3.141 -6.322 1.00 93.31 256 ARG A C 1
ATOM 2024 O O . ARG A 1 256 ? -19.370 -3.073 -5.558 1.00 93.31 256 ARG A O 1
ATOM 2031 N N . LYS A 1 257 ? -17.921 -2.082 -6.972 1.00 93.31 257 LYS A N 1
ATOM 2032 C CA . LYS A 1 257 ? -18.398 -0.697 -6.854 1.00 93.31 257 LYS A CA 1
ATOM 2033 C C . LYS A 1 257 ? -18.464 -0.202 -5.401 1.00 93.31 257 LYS A C 1
ATOM 2035 O O . LYS A 1 257 ? -19.365 0.558 -5.059 1.00 93.31 257 LYS A O 1
ATOM 2040 N N . ASP A 1 258 ? -17.493 -0.598 -4.576 1.00 89.56 258 ASP A N 1
ATOM 2041 C CA . ASP A 1 258 ? -17.423 -0.266 -3.148 1.00 89.56 258 ASP A CA 1
ATOM 2042 C C . ASP A 1 258 ? -17.480 1.262 -2.925 1.00 89.56 258 ASP A C 1
ATOM 2044 O O . ASP A 1 258 ? -16.558 1.976 -3.339 1.00 89.56 258 ASP A O 1
ATOM 2048 N N . PRO A 1 259 ? -18.549 1.795 -2.300 1.00 87.94 259 PRO A N 1
ATOM 2049 C CA . PRO A 1 259 ? -18.747 3.236 -2.179 1.00 87.94 259 PRO A CA 1
ATOM 2050 C C . PRO A 1 259 ? -17.718 3.892 -1.255 1.00 87.94 259 PRO A C 1
ATOM 2052 O O . PRO A 1 259 ? -17.333 5.037 -1.483 1.00 87.94 259 PRO A O 1
ATOM 2055 N N . GLN A 1 260 ? -17.234 3.173 -0.243 1.00 84.12 260 GLN A N 1
ATOM 2056 C CA . GLN A 1 260 ? -16.294 3.712 0.735 1.00 84.12 260 GLN A CA 1
ATOM 2057 C C . GLN A 1 260 ? -14.907 3.848 0.115 1.00 84.12 260 GLN A C 1
ATOM 2059 O O . GLN A 1 260 ? -14.280 4.902 0.209 1.00 84.12 260 GLN A O 1
ATOM 2064 N N . LEU A 1 261 ? -14.448 2.816 -0.595 1.00 88.06 261 LEU A N 1
ATOM 2065 C CA . LEU A 1 261 ? -13.170 2.889 -1.301 1.00 88.06 261 LEU A CA 1
ATOM 2066 C C . LEU A 1 261 ? -13.207 3.892 -2.453 1.00 88.06 261 LEU A C 1
ATOM 2068 O O . LEU A 1 261 ? -12.211 4.573 -2.673 1.00 88.06 261 LEU A O 1
ATOM 2072 N N . ARG A 1 262 ? -14.346 4.056 -3.134 1.00 90.81 262 ARG A N 1
ATOM 2073 C CA . ARG A 1 262 ? -14.524 5.088 -4.171 1.00 90.81 262 ARG A CA 1
ATOM 2074 C C . ARG A 1 262 ? -14.524 6.515 -3.629 1.00 90.81 262 ARG A C 1
ATOM 2076 O O . ARG A 1 262 ? -14.195 7.427 -4.378 1.00 90.81 262 ARG A O 1
ATOM 2083 N N . ALA A 1 263 ? -14.880 6.717 -2.361 1.00 86.38 263 ALA A N 1
ATOM 2084 C CA . ALA A 1 263 ? -14.764 8.019 -1.707 1.00 86.38 263 ALA A CA 1
ATOM 2085 C C . ALA A 1 263 ? -13.309 8.359 -1.329 1.00 86.38 263 ALA A C 1
ATOM 2087 O O . ALA A 1 263 ? -12.958 9.532 -1.219 1.00 86.38 263 ALA A O 1
ATOM 2088 N N . LEU A 1 264 ? -12.462 7.342 -1.131 1.00 85.56 264 LEU A N 1
ATOM 2089 C CA . LEU A 1 264 ? -11.062 7.497 -0.719 1.00 85.56 264 LEU A CA 1
ATOM 2090 C C . LEU A 1 264 ? -10.076 7.454 -1.891 1.00 85.56 264 LEU A C 1
ATOM 2092 O O . LEU A 1 264 ? -9.021 8.086 -1.838 1.00 85.56 264 LEU A O 1
ATOM 2096 N N . TYR A 1 265 ? -10.405 6.703 -2.937 1.00 91.12 265 TYR A N 1
ATOM 2097 C CA . TYR A 1 265 ? -9.507 6.397 -4.037 1.00 91.12 265 TYR A CA 1
ATOM 2098 C C . TYR A 1 265 ? -10.201 6.527 -5.385 1.00 91.12 265 TYR A C 1
ATOM 2100 O O . TYR A 1 265 ? -11.341 6.101 -5.575 1.00 91.12 265 TYR A O 1
ATOM 2108 N N . GLN A 1 266 ? -9.437 6.997 -6.363 1.00 93.75 266 GLN A N 1
ATOM 2109 C CA . GLN A 1 266 ? -9.753 6.850 -7.771 1.00 93.75 266 GLN A CA 1
ATOM 2110 C C . GLN A 1 266 ? -8.853 5.773 -8.378 1.00 93.75 266 GLN A C 1
ATOM 2112 O O . GLN A 1 266 ? -7.628 5.890 -8.355 1.00 93.75 266 GLN A O 1
ATOM 2117 N N . ALA A 1 267 ? -9.467 4.722 -8.925 1.00 94.50 267 ALA A N 1
ATOM 2118 C CA . ALA A 1 267 ? -8.765 3.706 -9.700 1.00 94.50 267 ALA A CA 1
ATOM 2119 C C . ALA A 1 267 ? -8.767 4.095 -11.181 1.00 94.50 267 ALA A C 1
ATOM 2121 O O . ALA A 1 267 ? -9.826 4.166 -11.806 1.00 94.50 267 ALA A O 1
ATOM 2122 N N . ILE A 1 268 ? -7.585 4.335 -11.743 1.00 93.62 268 ILE A N 1
ATOM 2123 C CA . ILE A 1 268 ? -7.410 4.702 -13.148 1.00 93.62 268 ILE A CA 1
ATOM 2124 C C . I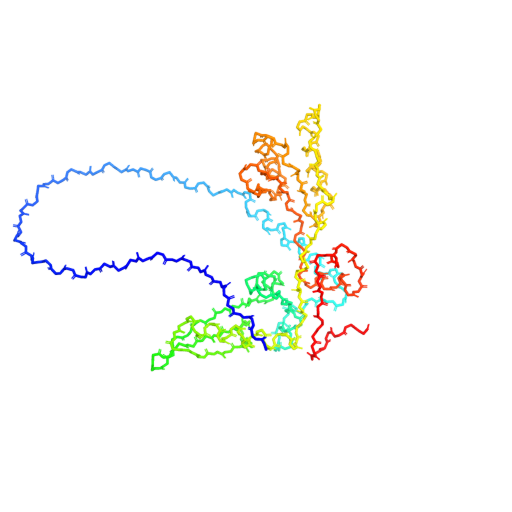LE A 1 268 ? -6.892 3.478 -13.909 1.00 93.62 268 ILE A C 1
ATOM 2126 O O . ILE A 1 268 ? -5.863 2.915 -13.515 1.00 93.62 268 ILE A O 1
ATOM 2130 N N . PRO A 1 269 ? -7.585 3.043 -14.977 1.00 92.19 269 PRO A N 1
ATOM 2131 C CA . PRO A 1 269 ? -7.183 1.871 -15.738 1.00 92.19 269 PRO A CA 1
ATOM 2132 C C . PRO A 1 269 ? -5.912 2.110 -16.564 1.00 92.19 269 PRO A C 1
ATOM 2134 O O . PRO A 1 269 ? -5.604 3.254 -16.915 1.00 92.19 269 PRO A O 1
ATOM 2137 N N . PRO A 1 270 ? -5.190 1.034 -16.928 1.00 91.62 270 PRO A N 1
ATOM 2138 C CA . PRO A 1 270 ? -4.069 1.126 -17.850 1.00 91.62 270 PRO A CA 1
ATOM 2139 C C . PRO A 1 270 ? -4.526 1.544 -19.256 1.00 91.62 270 PRO A C 1
ATOM 2141 O O . PRO A 1 270 ? -5.634 1.236 -19.720 1.00 91.62 270 PRO A O 1
ATOM 2144 N N . MET A 1 271 ? -3.631 2.222 -19.974 1.00 88.69 271 MET A N 1
ATOM 2145 C CA . MET A 1 271 ? -3.841 2.584 -21.379 1.00 88.69 271 MET A CA 1
ATOM 2146 C C . MET A 1 271 ? -3.680 1.378 -22.311 1.00 88.69 271 MET A C 1
ATOM 2148 O O . MET A 1 271 ? -4.378 1.286 -23.315 1.00 88.69 271 MET A O 1
ATOM 2152 N N . VAL A 1 272 ? -2.758 0.471 -21.984 1.00 82.94 272 VAL A N 1
ATOM 2153 C CA . VAL A 1 272 ? -2.348 -0.668 -22.809 1.00 82.94 272 VAL A CA 1
ATOM 2154 C C . VAL A 1 272 ? -2.137 -1.883 -21.906 1.00 82.94 272 VAL A C 1
ATOM 2156 O O . VAL A 1 272 ? -1.343 -1.820 -20.973 1.00 82.94 272 VAL A O 1
ATOM 2159 N N . GLY A 1 273 ? -2.788 -3.010 -22.196 1.00 66.12 273 GLY A N 1
ATOM 2160 C CA . GLY A 1 273 ? -2.516 -4.279 -21.511 1.00 66.12 273 GLY A CA 1
ATOM 2161 C C . GLY A 1 273 ? -3.751 -5.062 -21.059 1.00 66.12 273 GLY A C 1
ATOM 2162 O O . GLY A 1 273 ? -4.873 -4.564 -21.045 1.00 66.12 273 GLY A O 1
ATOM 2163 N N . ALA A 1 274 ? -3.501 -6.320 -20.684 1.00 50.59 274 ALA A N 1
ATOM 2164 C CA . ALA A 1 274 ? -4.456 -7.433 -20.603 1.00 50.59 274 ALA A CA 1
ATOM 2165 C C . ALA A 1 274 ? -5.373 -7.487 -19.360 1.00 50.59 274 ALA A C 1
ATOM 2167 O O . ALA A 1 274 ? -5.962 -8.528 -19.094 1.00 50.59 274 ALA A O 1
ATOM 2168 N N . ARG A 1 275 ? -5.477 -6.418 -18.564 1.00 65.38 275 ARG A N 1
ATOM 2169 C CA . ARG A 1 275 ? -6.381 -6.373 -17.396 1.00 65.38 275 ARG A CA 1
ATOM 2170 C C . ARG A 1 275 ? -7.401 -5.252 -17.511 1.00 65.38 275 ARG A C 1
ATOM 2172 O O . ARG A 1 275 ? -7.679 -4.597 -16.522 1.00 65.38 275 ARG A O 1
ATOM 2179 N N . ARG A 1 276 ? -7.942 -4.980 -18.695 1.00 63.00 276 ARG A N 1
ATOM 2180 C CA . ARG A 1 276 ? -9.130 -4.125 -18.761 1.00 63.00 276 ARG A CA 1
ATOM 2181 C C . ARG A 1 276 ? -10.327 -4.949 -18.303 1.00 63.00 276 ARG A C 1
ATOM 2183 O O . ARG A 1 276 ? -10.538 -6.048 -18.798 1.00 63.00 276 ARG A O 1
ATOM 2190 N N . ILE A 1 277 ? -11.026 -4.443 -17.295 1.00 65.12 277 ILE A N 1
ATOM 2191 C CA . ILE A 1 277 ? -12.399 -4.861 -17.035 1.00 65.12 277 ILE A CA 1
ATOM 2192 C C . ILE A 1 277 ? -13.239 -3.988 -17.953 1.00 65.12 277 ILE A C 1
ATOM 2194 O O . ILE A 1 277 ? -13.168 -2.761 -17.824 1.00 65.12 277 ILE A O 1
ATOM 2198 N N . ASP A 1 278 ? -13.924 -4.632 -18.890 1.00 52.91 278 ASP A N 1
ATOM 2199 C CA . ASP A 1 278 ? -14.894 -3.996 -19.781 1.00 52.91 278 ASP A CA 1
ATOM 2200 C C . ASP A 1 278 ? -16.126 -3.495 -19.005 1.00 52.91 278 ASP A C 1
ATOM 2202 O O . ASP A 1 278 ? -16.522 -4.150 -18.007 1.00 52.91 278 ASP A O 1
#

Radius of gyration: 25.52 Å; chains: 1; bounding box: 76×42×58 Å